Protein AF-A0A7J2RHX2-F1 (afdb_monomer_lite)

pLDDT: mean 70.23, std 18.9, range [29.62, 95.88]

Sequence (311 aa):
MGKLVKNHKWLPDKQGKFHLPKSISLSELHDDLEINKQSVVNLAKKLELKEEIDEGDNEGIGTNDRKKQLNLIKDKLNSLTENGLIKIENLMSSLLENSDEENDINTIFEIKEALEEATRNTSNIEKEKDKDDFNWNHLTVDEEEIIQRNYGENLINRLNEISSEYKTTNKKEMKSKNKINPKMYLKQEYDGSCQICNTRLAITKNPPLFFVYRILTLQNKRGWANLEFNVICLCPNCWSILRYGNSNLKNIFHYAEKVAENEFAAEHVDERGGSYYIIDIEILGKTREIYYSQNHMQKLTGFYRASQNSK

Structure (mmCIF, N/CA/C/O backbone):
data_AF-A0A7J2RHX2-F1
#
_entry.id   AF-A0A7J2RHX2-F1
#
loop_
_atom_site.group_PDB
_atom_site.id
_atom_site.type_symbol
_atom_site.label_atom_id
_atom_site.label_alt_id
_atom_site.label_comp_id
_atom_site.label_asym_id
_atom_site.label_entity_id
_atom_site.label_seq_id
_atom_site.pdbx_PDB_ins_code
_atom_site.Cartn_x
_atom_site.Cartn_y
_atom_site.Cartn_z
_atom_site.occupancy
_atom_site.B_iso_or_equiv
_atom_site.auth_seq_id
_atom_site.auth_comp_id
_atom_site.auth_asym_id
_atom_site.auth_atom_id
_atom_site.pdbx_PDB_model_num
ATOM 1 N N . MET A 1 1 ? -26.712 11.387 10.640 1.00 51.66 1 MET A N 1
ATOM 2 C CA . MET A 1 1 ? -27.617 12.281 9.883 1.00 51.66 1 MET A CA 1
ATOM 3 C C . MET A 1 1 ? -26.766 13.281 9.121 1.00 51.66 1 MET A C 1
ATOM 5 O O . MET A 1 1 ? -25.850 13.843 9.710 1.00 51.66 1 MET A O 1
ATOM 9 N N . GLY A 1 2 ? -26.963 13.368 7.805 1.00 54.91 2 GLY A N 1
ATOM 10 C CA . GLY A 1 2 ? -26.023 14.003 6.874 1.00 54.91 2 GLY A CA 1
ATOM 11 C C . GLY A 1 2 ? -26.064 15.532 6.889 1.00 54.91 2 GLY A C 1
ATOM 12 O O . GLY A 1 2 ? -27.100 16.118 7.190 1.00 54.91 2 GLY A O 1
ATOM 13 N N . LYS A 1 3 ? -24.941 16.166 6.511 1.00 66.06 3 LYS A N 1
ATOM 14 C CA . LYS A 1 3 ? -24.766 17.631 6.380 1.00 66.06 3 LYS A CA 1
ATOM 15 C C . LYS A 1 3 ? -25.908 18.320 5.612 1.00 66.06 3 LYS A C 1
ATOM 17 O O . LYS A 1 3 ? -26.247 19.453 5.925 1.00 66.06 3 LYS A O 1
ATOM 22 N N . LEU A 1 4 ? -26.537 17.610 4.673 1.00 70.19 4 LEU A N 1
ATOM 23 C CA . LEU A 1 4 ? -27.708 18.065 3.916 1.00 70.19 4 LEU A CA 1
ATOM 24 C C . LEU A 1 4 ? -28.883 18.478 4.817 1.00 70.19 4 LEU A C 1
ATOM 26 O O . LEU A 1 4 ? -29.469 19.532 4.615 1.00 70.19 4 LEU A O 1
ATOM 30 N N . VAL A 1 5 ? -29.187 17.698 5.855 1.00 72.31 5 VAL A N 1
ATOM 31 C CA . VAL A 1 5 ? -30.348 17.941 6.731 1.00 72.31 5 VAL A CA 1
ATOM 32 C C . VAL A 1 5 ? -30.121 19.155 7.643 1.00 72.31 5 VAL A C 1
ATOM 34 O O . VAL A 1 5 ? -31.069 19.800 8.067 1.00 72.31 5 VAL A O 1
ATOM 37 N N . LYS A 1 6 ? -28.866 19.519 7.930 1.00 70.81 6 LYS A N 1
ATOM 38 C CA . LYS A 1 6 ? -28.550 20.712 8.736 1.00 70.81 6 LYS A CA 1
ATOM 39 C C . LYS A 1 6 ? -28.582 22.011 7.929 1.00 70.81 6 LYS A C 1
ATOM 41 O O . LYS A 1 6 ? -28.805 23.072 8.499 1.00 70.81 6 LYS A O 1
ATOM 46 N N . ASN A 1 7 ? -28.357 21.918 6.619 1.00 74.94 7 ASN A N 1
ATOM 47 C CA . ASN A 1 7 ? -28.085 23.075 5.766 1.00 74.94 7 ASN A CA 1
ATOM 48 C C . ASN A 1 7 ? -29.250 23.438 4.829 1.00 74.94 7 ASN A C 1
ATOM 50 O O . ASN A 1 7 ? -29.127 24.384 4.055 1.00 74.94 7 ASN A O 1
ATOM 54 N N . HIS A 1 8 ? -30.373 22.716 4.892 1.00 78.00 8 HIS A N 1
ATOM 55 C CA . HIS A 1 8 ? -31.571 23.004 4.100 1.00 78.00 8 HIS A CA 1
ATOM 56 C C . HIS A 1 8 ? -32.781 23.330 4.979 1.00 78.00 8 HIS A C 1
ATOM 58 O O . HIS A 1 8 ? -32.889 22.866 6.113 1.00 78.00 8 HIS A O 1
ATOM 64 N N . LYS A 1 9 ? -33.700 24.134 4.432 1.00 83.38 9 LYS A N 1
ATOM 65 C CA . LYS A 1 9 ? -34.978 24.479 5.063 1.00 83.38 9 LYS A CA 1
ATOM 66 C C . LYS A 1 9 ? -35.962 23.332 4.855 1.00 83.38 9 LYS A C 1
ATOM 68 O O . LYS A 1 9 ? -36.471 23.163 3.752 1.00 83.38 9 LYS A O 1
ATOM 73 N N . TRP A 1 10 ? -36.191 22.537 5.890 1.00 82.69 10 TRP A N 1
ATOM 74 C CA . TRP A 1 10 ? -37.133 21.411 5.843 1.00 82.69 10 TRP A CA 1
ATOM 75 C C . TRP A 1 10 ? -37.957 21.270 7.123 1.00 82.69 10 TRP A C 1
ATOM 77 O O . TRP A 1 10 ? -38.886 20.469 7.140 1.00 82.69 10 TRP A O 1
ATOM 87 N N . LEU A 1 11 ? -37.647 22.033 8.178 1.00 80.94 11 LEU A N 1
ATOM 88 C CA . LEU A 1 11 ? -38.320 21.924 9.467 1.00 80.94 11 LEU A CA 1
ATOM 89 C C . LEU A 1 11 ? -39.452 22.966 9.544 1.00 80.94 11 LEU A C 1
ATOM 91 O O . LEU A 1 11 ? -39.143 24.158 9.508 1.00 80.94 11 LEU A O 1
ATOM 95 N N . PRO A 1 12 ? -40.736 22.564 9.565 1.00 80.62 12 PRO A N 1
ATOM 96 C CA . PRO A 1 12 ? -41.853 23.506 9.588 1.00 80.62 12 PRO A CA 1
ATOM 97 C C . PRO A 1 12 ? -42.080 24.101 10.987 1.00 80.62 12 PRO A C 1
ATOM 99 O O . PRO A 1 12 ? -41.971 23.393 11.989 1.00 80.62 12 PRO A O 1
ATOM 102 N N . ASP A 1 13 ? -42.424 25.388 11.041 1.00 81.44 13 ASP A N 1
ATOM 103 C CA . ASP A 1 13 ? -42.983 26.038 12.234 1.00 81.44 13 ASP A CA 1
ATOM 104 C C . ASP A 1 13 ? -44.486 25.734 12.403 1.00 81.44 13 ASP A C 1
ATOM 106 O O . ASP A 1 13 ? -45.103 25.042 11.583 1.00 81.44 13 ASP A O 1
ATOM 110 N N . LYS A 1 14 ? -45.102 26.274 13.463 1.00 77.62 14 LYS A N 1
ATOM 111 C CA . LYS A 1 14 ? -46.551 26.154 13.726 1.00 77.62 14 LYS A CA 1
ATOM 112 C C . LYS A 1 14 ? -47.436 26.690 12.592 1.00 77.62 14 LYS A C 1
ATOM 114 O O . LYS A 1 14 ? -48.599 26.315 12.500 1.00 77.62 14 LYS A O 1
ATOM 119 N N . GLN A 1 15 ? -46.909 27.554 11.729 1.00 76.31 15 GLN A N 1
ATOM 120 C CA . GLN A 1 15 ? -47.613 28.151 10.594 1.00 76.31 15 GLN A CA 1
ATOM 121 C C . GLN A 1 15 ? -47.316 27.425 9.268 1.00 76.31 15 GLN A C 1
ATOM 123 O O . GLN A 1 15 ? -47.762 27.870 8.208 1.00 76.31 15 GLN A O 1
ATOM 128 N N . GLY A 1 16 ? -46.586 26.303 9.306 1.00 72.31 16 GLY A N 1
ATOM 129 C CA . GLY A 1 16 ? -46.265 25.482 8.138 1.00 72.31 16 GLY A CA 1
ATOM 130 C C . GLY A 1 16 ? -45.148 26.047 7.254 1.00 72.31 16 GLY A C 1
ATOM 131 O O . GLY A 1 16 ? -44.966 25.591 6.124 1.00 72.31 16 GLY A O 1
ATOM 132 N N . LYS A 1 17 ? -44.386 27.037 7.733 1.00 79.62 17 LYS A N 1
ATOM 133 C CA . LYS A 1 17 ? -43.263 27.635 7.006 1.00 79.62 17 LYS A CA 1
ATOM 134 C C . LYS A 1 17 ? -41.969 26.901 7.341 1.00 79.62 17 LYS A C 1
ATOM 136 O O . LYS A 1 17 ? -41.644 26.668 8.498 1.00 79.62 17 LYS A O 1
ATOM 141 N N . PHE A 1 18 ? -41.207 26.547 6.308 1.00 81.00 18 PHE A N 1
ATOM 142 C CA . PHE A 1 18 ? -39.989 25.755 6.463 1.00 81.00 18 PHE A CA 1
ATOM 143 C C . PHE A 1 18 ? -38.771 26.608 6.826 1.00 81.00 18 PHE A C 1
ATOM 145 O O . PHE A 1 18 ? -38.366 27.508 6.080 1.00 81.00 18 PHE A O 1
ATOM 152 N N . HIS A 1 19 ? -38.135 26.249 7.937 1.00 78.62 19 HIS A N 1
ATOM 153 C CA . HIS A 1 19 ? -36.955 26.897 8.493 1.00 78.62 19 HIS A CA 1
ATOM 154 C C . HIS A 1 19 ? -35.753 25.957 8.534 1.00 78.62 19 HIS A C 1
ATOM 156 O O . HIS A 1 19 ? -35.848 24.739 8.340 1.00 78.62 19 HIS A O 1
ATOM 162 N N . LEU A 1 20 ? -34.583 26.560 8.740 1.00 79.88 20 LEU A N 1
ATOM 163 C CA . LEU A 1 20 ? -33.361 25.825 9.034 1.00 79.88 20 LEU A CA 1
ATOM 164 C C . LEU A 1 20 ? -33.417 25.352 10.489 1.00 79.88 20 LEU A C 1
ATOM 166 O O . LEU A 1 20 ? -33.833 26.123 11.352 1.00 79.88 20 LEU A O 1
ATOM 170 N N . PRO A 1 21 ? -32.917 24.147 10.802 1.00 78.06 21 PRO A N 1
ATOM 171 C CA . PRO A 1 21 ? -32.935 23.667 12.177 1.00 78.06 21 PRO A CA 1
ATOM 172 C C . PRO A 1 21 ? -32.180 24.557 13.171 1.00 78.06 21 PRO A C 1
ATOM 174 O O . PRO A 1 21 ? -32.492 24.509 14.342 1.00 78.06 21 PRO A O 1
ATOM 177 N N . LYS A 1 22 ? -31.228 25.398 12.743 1.00 78.00 22 LYS A N 1
ATOM 178 C CA . LYS A 1 22 ? -30.520 26.320 13.653 1.00 78.00 22 LYS A CA 1
ATOM 179 C C . LYS A 1 22 ? -31.270 27.611 13.976 1.00 78.00 22 LYS A C 1
ATOM 181 O O . LYS A 1 22 ? -30.864 28.343 14.870 1.00 78.00 22 LYS A O 1
ATOM 186 N N . SER A 1 23 ? -32.295 27.946 13.195 1.00 73.88 23 SER A N 1
ATOM 187 C CA . SER A 1 23 ? -32.958 29.254 13.261 1.00 73.88 23 SER A CA 1
ATOM 188 C C . SER A 1 23 ? -34.299 29.230 13.984 1.00 73.88 23 SER A C 1
ATOM 190 O O . SER A 1 23 ? -34.930 30.274 14.067 1.00 73.88 23 SER A O 1
ATOM 192 N N . ILE A 1 24 ? -34.736 28.062 14.449 1.00 78.19 24 ILE A N 1
ATOM 193 C CA . ILE A 1 24 ? -36.010 27.854 15.138 1.00 78.19 24 ILE A CA 1
ATOM 194 C C . ILE A 1 24 ? -35.720 27.278 16.528 1.00 78.19 24 ILE A C 1
ATOM 196 O O . ILE A 1 24 ? -34.727 26.564 16.705 1.00 78.19 24 ILE A O 1
ATOM 200 N N . SER A 1 25 ? -36.512 27.640 17.531 1.00 77.38 25 SER A N 1
ATOM 201 C CA . SER A 1 25 ? -36.414 27.054 18.874 1.00 77.38 25 SER A CA 1
ATOM 202 C C . SER A 1 25 ? -37.370 25.865 19.021 1.00 77.38 25 SER A C 1
ATOM 204 O O . SER A 1 25 ? -38.245 25.618 18.189 1.00 77.38 25 SER A O 1
ATOM 206 N N . LEU A 1 26 ? -37.203 25.081 20.088 1.00 71.44 26 LEU A N 1
ATOM 207 C CA . LEU A 1 26 ? -38.082 23.941 20.382 1.00 71.44 26 LEU A CA 1
ATOM 208 C C . LEU A 1 26 ? -39.545 24.357 20.627 1.00 71.44 26 LEU A C 1
ATOM 210 O O . LEU A 1 26 ? -40.449 23.571 20.358 1.00 71.44 26 LEU A O 1
ATOM 214 N N . SER A 1 27 ? -39.766 25.576 21.119 1.00 68.06 27 SER A N 1
ATOM 215 C CA . SER A 1 27 ? -41.076 26.160 21.429 1.00 68.06 27 SER A CA 1
ATOM 216 C C . SER A 1 27 ? -41.861 26.588 20.175 1.00 68.06 27 SER A C 1
ATOM 218 O O . SER A 1 27 ? -43.092 26.660 20.204 1.00 68.06 27 SER A O 1
ATOM 220 N N . GLU A 1 28 ? -41.167 26.809 19.056 1.00 71.31 28 GLU A N 1
ATOM 221 C CA . GLU A 1 28 ? -41.721 27.286 17.779 1.00 71.31 28 GLU A CA 1
ATOM 222 C C . GLU A 1 28 ? -42.124 26.152 16.810 1.00 71.31 28 GLU A C 1
ATOM 224 O O . GLU A 1 28 ? -42.684 26.408 15.740 1.00 71.31 28 GLU A O 1
ATOM 229 N N . LEU A 1 29 ? -41.861 24.891 17.173 1.00 73.12 29 LEU A N 1
ATOM 230 C CA . LEU A 1 29 ? -42.196 23.711 16.369 1.00 73.12 29 LEU A CA 1
ATOM 231 C C . LEU A 1 29 ? -43.681 23.332 16.472 1.00 73.12 29 LEU A C 1
ATOM 233 O O . LEU A 1 29 ? -44.338 23.621 17.467 1.00 73.12 29 LEU A O 1
ATOM 237 N N . HIS A 1 30 ? -44.208 22.672 15.435 1.00 71.50 30 HIS A N 1
ATOM 238 C CA . HIS A 1 30 ? -45.614 22.253 15.370 1.00 71.50 30 HIS A CA 1
ATOM 239 C C . HIS A 1 30 ? -46.001 21.313 16.529 1.00 71.50 30 HIS A C 1
ATOM 241 O O . HIS A 1 30 ? -45.253 20.391 16.861 1.00 71.50 30 HIS A O 1
ATOM 247 N N . ASP A 1 31 ? -47.197 21.512 17.091 1.00 65.81 31 ASP A N 1
ATOM 248 C CA . ASP A 1 31 ? -47.664 20.846 18.321 1.00 65.81 31 ASP A CA 1
ATOM 249 C C . ASP A 1 31 ? -47.911 19.327 18.155 1.00 65.81 31 ASP A C 1
ATOM 251 O O . ASP A 1 31 ? -48.066 18.607 19.139 1.00 65.81 31 ASP A O 1
ATOM 255 N N . ASP A 1 32 ? -47.889 18.820 16.917 1.00 65.44 32 ASP A N 1
ATOM 256 C CA . ASP A 1 32 ? -47.970 17.381 16.603 1.00 65.44 32 ASP A CA 1
ATOM 257 C C . ASP A 1 32 ? -46.703 16.607 17.005 1.00 65.44 32 ASP A C 1
ATOM 259 O O . ASP A 1 32 ? -46.696 15.373 17.059 1.00 65.44 32 ASP A O 1
ATOM 263 N N . LEU A 1 33 ? -45.598 17.311 17.265 1.00 63.22 33 LEU A N 1
ATOM 264 C CA . LEU A 1 33 ? -44.386 16.705 17.791 1.00 63.22 33 LEU A CA 1
ATOM 265 C C . LEU A 1 33 ? -44.530 16.569 19.306 1.00 63.22 33 LEU A C 1
ATOM 267 O O . LEU A 1 33 ? -44.732 17.546 20.016 1.00 63.22 33 LEU A O 1
ATOM 271 N N . GLU A 1 34 ? -44.380 15.355 19.834 1.00 60.72 34 GLU A N 1
ATOM 272 C CA . GLU A 1 34 ? -44.353 15.133 21.282 1.00 60.72 34 GLU A CA 1
ATOM 273 C C . GLU A 1 34 ? -43.046 15.694 21.888 1.00 60.72 34 GLU A C 1
ATOM 275 O O . GLU A 1 34 ? -42.092 14.954 22.145 1.00 60.72 34 GLU A O 1
ATOM 280 N N . ILE A 1 35 ? -42.994 17.015 22.105 1.00 59.72 35 ILE A N 1
ATOM 281 C CA . ILE A 1 35 ? -41.816 17.797 22.541 1.00 59.72 35 ILE A CA 1
ATOM 282 C C . ILE A 1 35 ? -41.205 17.252 23.851 1.00 59.72 35 ILE A C 1
ATOM 284 O O . ILE A 1 35 ? -39.997 17.348 24.064 1.00 59.72 35 ILE A O 1
ATOM 288 N N . ASN A 1 36 ? -42.006 16.573 24.680 1.00 58.59 36 ASN A N 1
ATOM 289 C CA . ASN A 1 36 ? -41.591 15.999 25.966 1.00 58.59 36 ASN A CA 1
ATOM 290 C C . ASN A 1 36 ? -40.901 14.623 25.870 1.00 58.59 36 ASN A C 1
ATOM 292 O O . ASN A 1 36 ? -40.442 14.094 26.884 1.00 58.59 36 ASN A O 1
ATOM 296 N N . LYS A 1 37 ? -40.803 14.007 24.683 1.00 69.25 37 LYS A N 1
ATOM 297 C CA . LYS A 1 37 ? -40.052 12.752 24.517 1.00 69.25 37 LYS A CA 1
ATOM 298 C C . LYS A 1 37 ? -38.549 13.031 24.423 1.00 69.25 37 LYS A C 1
ATOM 300 O O . LYS A 1 37 ? -38.091 13.787 23.569 1.00 69.25 37 LYS A O 1
ATOM 305 N N . GLN A 1 38 ? -37.748 12.313 25.217 1.00 61.72 38 GLN A N 1
ATOM 306 C CA . GLN A 1 38 ? -36.275 12.417 25.253 1.00 61.72 38 GLN A CA 1
ATOM 307 C C . GLN A 1 38 ? -35.608 12.270 23.869 1.00 61.72 38 GLN A C 1
ATOM 309 O O . GLN A 1 38 ? -34.535 12.821 23.610 1.00 61.72 38 GLN A O 1
ATOM 314 N N . SER A 1 39 ? -36.242 11.533 22.953 1.00 61.69 39 SER A N 1
ATOM 315 C CA . SER A 1 39 ? -35.796 11.391 21.566 1.00 61.69 39 SER A CA 1
ATOM 316 C C . SER A 1 39 ? -35.809 12.714 20.797 1.00 61.69 39 SER A C 1
ATOM 318 O O . SER A 1 39 ? -34.907 12.935 19.993 1.00 61.69 39 SER A O 1
ATOM 320 N N . VAL A 1 40 ? -36.772 13.602 21.065 1.00 66.00 40 VAL A N 1
ATOM 321 C CA . VAL A 1 40 ? -36.917 14.908 20.404 1.00 66.00 40 VAL A CA 1
ATOM 322 C C . VAL A 1 40 ? -35.869 15.889 20.922 1.00 66.00 40 VAL A C 1
ATOM 324 O O . VAL A 1 40 ? -35.173 16.500 20.120 1.00 66.00 40 VAL A O 1
ATOM 327 N N . VAL A 1 41 ? -35.637 15.940 22.236 1.00 65.25 41 VAL A N 1
ATOM 328 C CA . VAL A 1 41 ? -34.583 16.771 22.856 1.00 65.25 41 VAL A CA 1
ATOM 329 C C . VAL A 1 41 ? -33.182 16.372 22.370 1.00 65.25 41 VAL A C 1
ATOM 331 O O . VAL A 1 41 ? -32.344 17.218 22.053 1.00 65.25 41 VAL A O 1
ATOM 334 N N . ASN A 1 42 ? -32.915 15.070 22.235 1.00 69.81 42 ASN A N 1
ATOM 335 C CA . ASN A 1 42 ? -31.641 14.582 21.700 1.00 69.81 42 ASN A CA 1
ATOM 336 C C . ASN A 1 42 ? -31.472 14.885 20.205 1.00 69.81 42 ASN A C 1
ATOM 338 O O . ASN A 1 42 ? -30.355 15.126 19.739 1.00 69.81 42 ASN A O 1
ATOM 342 N N . LEU A 1 43 ? -32.564 14.847 19.440 1.00 69.81 43 LEU A N 1
ATOM 343 C CA . LEU A 1 43 ? -32.560 15.198 18.024 1.00 69.81 43 LEU A CA 1
ATOM 344 C C . LEU A 1 43 ? -32.371 16.708 17.845 1.00 69.81 43 LEU A C 1
ATOM 346 O O . LEU A 1 43 ? -31.583 17.120 17.000 1.00 69.81 43 LEU A O 1
ATOM 350 N N . ALA A 1 44 ? -32.978 17.506 18.719 1.00 70.44 44 ALA A N 1
ATOM 351 C CA . ALA A 1 44 ? -32.844 18.948 18.773 1.00 70.44 44 ALA A CA 1
ATOM 352 C C . ALA A 1 44 ? -31.403 19.404 19.021 1.00 70.44 44 ALA A C 1
ATOM 354 O O . ALA A 1 44 ? -30.852 20.183 18.244 1.00 70.44 44 ALA A O 1
ATOM 355 N N . LYS A 1 45 ? -30.739 18.806 20.017 1.00 71.38 45 LYS A N 1
ATOM 356 C CA . LYS A 1 45 ? -29.308 19.027 20.273 1.00 71.38 45 LYS A CA 1
ATOM 357 C C . LYS A 1 45 ? -28.431 18.607 19.093 1.00 71.38 45 LYS A C 1
ATOM 359 O O . LYS A 1 45 ? -27.470 19.286 18.754 1.00 71.38 45 LYS A O 1
ATOM 364 N N . LYS A 1 46 ? -28.762 17.499 18.418 1.00 74.62 46 LYS A N 1
ATOM 365 C CA . LYS A 1 46 ? -28.021 17.050 17.224 1.00 74.62 46 LYS A CA 1
ATOM 366 C C . LYS A 1 46 ? -28.233 17.956 16.012 1.00 74.62 46 LYS A C 1
ATOM 368 O O . LYS A 1 46 ? -27.350 17.999 15.150 1.00 74.62 46 LYS A O 1
ATOM 373 N N . LEU A 1 47 ? -29.380 18.624 15.930 1.00 69.44 47 LEU A N 1
ATOM 374 C CA . LEU A 1 47 ? -29.731 19.578 14.882 1.00 69.44 47 LEU A CA 1
ATOM 375 C C . LEU A 1 47 ? -29.291 21.019 15.189 1.00 69.44 47 LEU A C 1
ATOM 377 O O . LEU A 1 47 ? -29.294 21.821 14.260 1.00 69.44 47 LEU A O 1
ATOM 381 N N . GLU A 1 48 ? -28.823 21.291 16.413 1.00 74.56 48 GLU A N 1
ATOM 382 C CA . GLU A 1 48 ? -28.333 22.601 16.877 1.00 74.56 48 GLU A CA 1
ATOM 383 C C . GLU A 1 48 ? -29.417 23.694 16.824 1.00 74.56 48 GLU A C 1
ATOM 385 O O . GLU A 1 48 ? -29.168 24.776 16.299 1.00 74.56 48 GLU A O 1
ATOM 390 N N . LEU A 1 49 ? -30.623 23.400 17.332 1.00 75.69 49 LEU A N 1
ATOM 391 C CA . LEU A 1 49 ? -31.684 24.413 17.492 1.00 75.69 49 LEU A CA 1
ATOM 392 C C . LEU A 1 49 ? -31.256 25.532 18.455 1.00 75.69 49 LEU A C 1
ATOM 394 O O . LEU A 1 49 ? -30.391 25.331 19.307 1.00 75.69 49 LEU A O 1
ATOM 398 N N . LYS A 1 50 ? -31.877 26.706 18.305 1.00 73.00 50 LYS A N 1
ATOM 399 C CA . LYS A 1 50 ? -31.580 27.914 19.087 1.00 73.00 50 LYS A CA 1
ATOM 400 C C . LYS A 1 50 ? -31.970 27.718 20.565 1.00 73.00 50 LYS A C 1
ATOM 402 O O . LYS A 1 50 ? -33.108 27.342 20.840 1.00 73.00 50 LYS A O 1
ATOM 407 N N . GLU A 1 51 ? -31.034 27.962 21.489 1.00 59.66 51 GLU A N 1
ATOM 408 C CA . GLU A 1 51 ? -31.249 27.914 22.950 1.00 59.66 51 GLU A CA 1
ATOM 409 C C . GLU A 1 51 ? -31.745 29.281 23.473 1.00 59.66 51 GLU A C 1
ATOM 411 O O . GLU A 1 51 ? -31.344 30.324 22.953 1.00 59.66 51 GLU A O 1
ATOM 416 N N . GLU A 1 52 ? -32.640 29.284 24.466 1.00 49.06 52 GLU A N 1
ATOM 417 C CA . GLU A 1 52 ? -33.196 30.494 25.105 1.00 49.06 52 GLU A CA 1
ATOM 418 C C . GLU A 1 52 ? -32.378 30.833 26.380 1.00 49.06 52 GLU A C 1
ATOM 420 O O . GLU A 1 52 ? -31.998 29.916 27.108 1.00 49.06 52 GLU A O 1
ATOM 425 N N . ILE A 1 53 ? -32.065 32.117 26.633 1.00 41.44 53 ILE A N 1
ATOM 426 C CA . ILE A 1 53 ? -31.272 32.611 27.789 1.00 41.44 53 ILE A CA 1
ATOM 427 C C . ILE A 1 53 ? -32.164 33.512 28.667 1.00 41.44 53 ILE A C 1
ATOM 429 O O . ILE A 1 53 ? -32.869 34.355 28.120 1.00 41.44 53 ILE A O 1
ATOM 433 N N . ASP A 1 54 ? -32.108 33.338 29.995 1.00 33.59 54 ASP A N 1
ATOM 434 C CA . ASP A 1 54 ? -32.809 34.133 31.027 1.00 33.59 54 ASP A CA 1
ATOM 435 C C . ASP A 1 54 ? -31.900 35.261 31.584 1.00 33.59 54 ASP A C 1
ATOM 437 O O . ASP A 1 54 ? -30.706 35.039 31.794 1.00 33.59 54 ASP A O 1
ATOM 441 N N . GLU A 1 55 ? -32.455 36.455 31.832 1.00 33.62 55 GLU A N 1
ATOM 442 C CA . GLU A 1 55 ? -31.744 37.710 32.180 1.00 33.62 55 GLU A CA 1
ATOM 443 C C . GLU A 1 55 ? -31.780 38.066 33.693 1.00 33.62 55 GLU A C 1
ATOM 445 O O . GLU A 1 55 ? -32.832 37.948 34.324 1.00 33.62 55 GLU A O 1
ATOM 450 N N . GLY A 1 56 ? -30.671 38.594 34.260 1.00 29.62 56 GLY A N 1
ATOM 451 C CA . GLY A 1 56 ? -30.644 39.280 35.577 1.00 29.62 56 GLY A CA 1
ATOM 452 C C . GLY A 1 56 ? -29.275 39.806 36.109 1.00 29.62 56 GLY A C 1
ATOM 453 O O . GLY A 1 56 ? -28.467 39.001 36.560 1.00 29.62 56 GLY A O 1
ATOM 454 N N . ASP A 1 57 ? -29.125 41.154 36.144 1.00 30.03 57 ASP A N 1
ATOM 455 C CA . ASP A 1 57 ? -28.367 42.080 37.059 1.00 30.03 57 ASP A CA 1
ATOM 456 C C . ASP A 1 57 ? -26.853 42.516 36.903 1.00 30.03 57 ASP A C 1
ATOM 458 O O . ASP A 1 57 ? -25.957 41.883 37.449 1.00 30.03 57 ASP A O 1
ATOM 462 N N . ASN A 1 58 ? -26.632 43.712 36.287 1.00 36.34 58 ASN A N 1
ATOM 463 C CA . ASN A 1 58 ? -26.008 45.030 36.702 1.00 36.34 58 ASN A CA 1
ATOM 464 C C . ASN A 1 58 ? -24.518 45.353 37.153 1.00 36.34 58 ASN A C 1
ATOM 466 O O . ASN A 1 58 ? -24.085 44.956 38.228 1.00 36.34 58 ASN A O 1
ATOM 470 N N . GLU A 1 59 ? -23.894 46.336 36.428 1.00 34.06 59 GLU A N 1
ATOM 471 C CA . GLU A 1 59 ? -23.185 47.641 36.775 1.00 34.06 59 GLU A CA 1
ATOM 472 C C . GLU A 1 59 ? -21.689 47.841 37.276 1.00 34.06 59 GLU A C 1
ATOM 474 O O . GLU A 1 59 ? -21.387 47.639 38.447 1.00 34.06 59 GLU A O 1
ATOM 479 N N . GLY A 1 60 ? -20.817 48.527 36.466 1.00 36.38 60 GLY A N 1
ATOM 480 C CA . GLY A 1 60 ? -20.103 49.822 36.788 1.00 36.38 60 GLY A CA 1
ATOM 481 C C . GLY A 1 60 ? -18.543 49.990 37.000 1.00 36.38 60 GLY A C 1
ATOM 482 O O . GLY A 1 60 ? -18.034 49.560 38.026 1.00 36.38 60 GLY A O 1
ATOM 483 N N . ILE A 1 61 ? -17.834 50.806 36.148 1.00 32.34 61 ILE A N 1
ATOM 484 C CA . ILE A 1 61 ? -16.670 51.776 36.371 1.00 32.34 61 ILE A CA 1
ATOM 485 C C . ILE A 1 61 ? -15.478 51.749 35.333 1.00 32.34 61 ILE A C 1
ATOM 487 O O . ILE A 1 61 ? -14.723 50.788 35.262 1.00 32.34 61 ILE A O 1
ATOM 491 N N . GLY A 1 62 ? -15.190 52.890 34.647 1.00 35.44 62 GLY A N 1
ATOM 492 C CA . GLY A 1 62 ? -13.812 53.398 34.334 1.00 35.44 62 GLY A CA 1
ATOM 493 C C . GLY A 1 62 ? -13.262 53.449 32.873 1.00 35.44 62 GLY A C 1
ATOM 494 O O . GLY A 1 62 ? -12.694 52.477 32.386 1.00 35.44 62 GLY A O 1
ATOM 495 N N . THR A 1 63 ? -13.291 54.614 32.187 1.00 47.66 63 THR A N 1
ATOM 496 C CA . THR A 1 63 ? -13.143 54.745 30.705 1.00 47.66 63 THR A CA 1
ATOM 497 C C . THR A 1 63 ? -11.964 55.552 30.094 1.00 47.66 63 THR A C 1
ATOM 499 O O . THR A 1 63 ? -11.867 55.557 28.868 1.00 47.66 63 THR A O 1
ATOM 502 N N . ASN A 1 64 ? -11.036 56.215 30.811 1.00 51.19 64 ASN A N 1
ATOM 503 C CA . ASN A 1 64 ? -10.133 57.203 30.148 1.00 51.19 64 ASN A CA 1
ATOM 504 C C . ASN A 1 64 ? -8.649 56.817 29.925 1.00 51.19 64 ASN A C 1
ATOM 506 O O . ASN A 1 64 ? -8.034 57.330 28.989 1.00 51.19 64 ASN A O 1
ATOM 510 N N . ASP A 1 65 ? -8.075 55.875 30.679 1.00 48.03 65 ASP A N 1
ATOM 511 C CA . ASP A 1 65 ? -6.691 55.410 30.438 1.00 48.03 65 ASP A CA 1
ATOM 512 C C . ASP A 1 65 ? -6.590 54.352 29.320 1.00 48.03 65 ASP A C 1
ATOM 514 O O . ASP A 1 65 ? -5.574 54.252 28.624 1.00 48.03 65 ASP A O 1
ATOM 518 N N . ARG A 1 66 ? -7.688 53.628 29.057 1.00 49.47 66 ARG A N 1
ATOM 519 C CA . ARG A 1 66 ? -7.778 52.567 28.035 1.00 49.47 66 ARG A CA 1
ATOM 520 C C . ARG A 1 66 ? -7.567 53.081 26.604 1.00 49.47 66 ARG A C 1
ATOM 522 O O . ARG A 1 66 ? -6.898 52.428 25.806 1.00 49.47 66 ARG A O 1
ATOM 529 N N . LYS A 1 67 ? -8.056 54.282 26.272 1.00 51.47 67 LYS A N 1
ATOM 530 C CA . LYS A 1 67 ? -7.983 54.831 24.900 1.00 51.47 67 LYS A CA 1
ATOM 531 C C . LYS A 1 67 ? -6.567 55.223 24.463 1.00 51.47 67 LYS A C 1
ATOM 533 O O . LYS A 1 67 ? -6.226 55.063 23.293 1.00 51.47 67 LYS A O 1
ATOM 538 N N . LYS A 1 68 ? -5.714 55.689 25.385 1.00 54.25 68 LYS A N 1
ATOM 539 C CA . LYS A 1 68 ? -4.305 56.004 25.073 1.00 54.25 68 LYS A CA 1
ATOM 540 C C . LYS A 1 68 ? -3.468 54.746 24.850 1.00 54.25 68 LYS A C 1
ATOM 542 O O . LYS A 1 68 ? -2.596 54.747 23.985 1.00 54.25 68 LYS A O 1
ATOM 547 N N . GLN A 1 69 ? -3.757 53.673 25.584 1.00 51.22 69 GLN A N 1
ATOM 548 C CA . GLN A 1 69 ? -3.083 52.387 25.402 1.00 51.22 69 GLN A CA 1
ATOM 549 C C . GLN A 1 69 ? -3.501 51.708 24.084 1.00 51.22 69 GLN A C 1
ATOM 551 O O . GLN A 1 69 ? -2.642 51.191 23.374 1.00 51.22 69 GLN A O 1
ATOM 556 N N . LEU A 1 70 ? -4.776 51.813 23.690 1.00 50.31 70 LEU A N 1
ATOM 557 C CA . LEU A 1 70 ? -5.316 51.288 22.424 1.00 50.31 70 LEU A CA 1
ATOM 558 C C . LEU A 1 70 ? -4.640 51.866 21.168 1.00 50.31 70 LEU A C 1
ATOM 560 O O . LEU A 1 70 ? -4.355 51.124 20.229 1.00 50.31 70 LEU A O 1
ATOM 564 N N . ASN A 1 71 ? -4.322 53.163 21.149 1.00 53.81 71 ASN A N 1
ATOM 565 C CA . ASN A 1 71 ? -3.669 53.777 19.984 1.00 53.81 71 ASN A CA 1
ATOM 566 C C . ASN A 1 71 ? -2.185 53.392 19.861 1.00 53.81 71 ASN A C 1
ATOM 568 O O . ASN A 1 71 ? -1.706 53.155 18.757 1.00 53.81 71 ASN A O 1
ATOM 572 N N . LEU A 1 72 ? -1.477 53.223 20.984 1.00 49.84 72 LEU A N 1
ATOM 573 C CA . LEU A 1 72 ? -0.085 52.753 20.982 1.00 49.84 72 LEU A CA 1
ATOM 574 C C . LEU A 1 72 ? 0.039 51.290 20.500 1.00 49.84 72 LEU A C 1
ATOM 576 O O . LEU A 1 72 ? 1.071 50.884 19.964 1.00 49.84 72 LEU A O 1
ATOM 580 N N . ILE A 1 73 ? -1.019 50.499 20.707 1.00 50.81 73 ILE A N 1
ATOM 581 C CA . ILE A 1 73 ? -1.131 49.103 20.266 1.00 50.81 73 ILE A CA 1
ATOM 582 C C . ILE A 1 73 ? -1.435 49.027 18.759 1.00 50.81 73 ILE A C 1
ATOM 584 O O . ILE A 1 73 ? -0.817 48.215 18.070 1.00 50.81 73 ILE A O 1
ATOM 588 N N . LYS A 1 74 ? -2.300 49.908 18.229 1.00 50.53 74 LYS A N 1
ATOM 589 C CA . LYS A 1 74 ? -2.623 49.994 16.789 1.00 50.53 74 LYS A CA 1
ATOM 590 C C . LYS A 1 74 ? -1.395 50.295 15.920 1.00 50.53 74 LYS A C 1
ATOM 592 O O . LYS A 1 74 ? -1.192 49.624 14.911 1.00 50.53 74 LYS A O 1
ATOM 597 N N . ASP A 1 75 ? -0.525 51.208 16.349 1.00 51.94 75 ASP A N 1
ATOM 598 C CA . ASP A 1 75 ? 0.674 51.565 15.574 1.00 51.94 75 ASP A CA 1
ATOM 599 C C . ASP A 1 75 ? 1.744 50.459 15.577 1.00 51.94 75 ASP A C 1
ATOM 601 O O . ASP A 1 75 ? 2.448 50.256 14.587 1.00 51.94 75 ASP A O 1
ATOM 605 N N . LYS A 1 76 ? 1.845 49.679 16.663 1.00 46.34 76 LYS A N 1
ATOM 606 C CA . LYS A 1 76 ? 2.753 48.519 16.733 1.00 46.34 76 LYS A CA 1
ATOM 607 C C . LYS A 1 76 ? 2.247 47.306 15.946 1.00 46.34 76 LYS A C 1
ATOM 609 O O . LYS A 1 76 ? 3.072 46.535 15.458 1.00 46.34 76 LYS A O 1
ATOM 614 N N . LEU A 1 77 ? 0.931 47.145 15.795 1.00 45.88 77 LEU A N 1
ATOM 615 C CA . LEU A 1 77 ? 0.296 46.041 15.061 1.00 45.88 77 LEU A CA 1
ATOM 616 C C . LEU A 1 77 ? 0.572 46.078 13.552 1.00 45.88 77 LEU A C 1
ATOM 618 O O . LEU A 1 77 ? 0.788 45.031 12.951 1.00 45.88 77 LEU A O 1
ATOM 622 N N . ASN A 1 78 ? 0.667 47.268 12.958 1.00 50.44 78 ASN A N 1
ATOM 623 C CA . ASN A 1 78 ? 0.888 47.425 11.515 1.00 50.44 78 ASN A CA 1
ATOM 624 C C . ASN A 1 78 ? 2.312 47.062 11.041 1.00 50.44 78 ASN A C 1
ATOM 626 O O . ASN A 1 78 ? 2.591 47.143 9.848 1.00 50.44 78 ASN A O 1
ATOM 630 N N . SER A 1 79 ? 3.225 46.673 11.943 1.00 51.44 79 SER A N 1
ATOM 631 C CA . SER A 1 79 ? 4.650 46.476 11.620 1.00 51.44 79 SER A CA 1
ATOM 632 C C . SER A 1 79 ? 5.232 45.087 11.920 1.00 51.44 79 SER A C 1
ATOM 634 O O . SER A 1 79 ? 6.444 44.914 11.790 1.00 51.44 79 SER A O 1
ATOM 636 N N . LEU A 1 80 ? 4.441 44.074 12.305 1.00 44.19 80 LEU A N 1
ATOM 637 C CA . LEU A 1 80 ? 4.995 42.801 12.802 1.00 44.19 80 LEU A CA 1
ATOM 638 C C . LEU A 1 80 ? 4.562 41.555 12.007 1.00 44.19 80 LEU A C 1
ATOM 640 O O . LEU A 1 80 ? 3.386 41.314 11.764 1.00 44.19 80 LEU A O 1
ATOM 644 N N . THR A 1 81 ? 5.560 40.742 11.645 1.00 53.78 81 THR A N 1
ATOM 645 C CA . THR A 1 81 ? 5.468 39.441 10.959 1.00 53.78 81 THR A CA 1
ATOM 646 C C . THR A 1 81 ? 4.998 38.302 11.881 1.00 53.78 81 THR A C 1
ATOM 648 O O . THR A 1 81 ? 4.895 38.468 13.094 1.00 53.78 81 THR A O 1
ATOM 651 N N . GLU A 1 82 ? 4.750 37.120 11.297 1.00 50.94 82 GLU A N 1
ATOM 652 C CA . GLU A 1 82 ? 4.077 35.908 11.827 1.00 50.94 82 GLU A CA 1
ATOM 653 C C . GLU A 1 82 ? 4.408 35.475 13.281 1.00 50.94 82 GLU A C 1
ATOM 655 O O . GLU A 1 82 ? 3.568 34.884 13.955 1.00 50.94 82 GLU A O 1
ATOM 660 N N . ASN A 1 83 ? 5.576 35.829 13.831 1.00 50.38 83 ASN A N 1
ATOM 661 C CA . ASN A 1 83 ? 5.926 35.564 15.238 1.00 50.38 83 ASN A CA 1
ATOM 662 C C . ASN A 1 83 ? 5.322 36.571 16.247 1.00 50.38 83 ASN A C 1
ATOM 664 O O . ASN A 1 83 ? 5.452 36.381 17.459 1.00 50.38 83 ASN A O 1
ATOM 668 N N . GLY A 1 84 ? 4.672 37.640 15.776 1.00 48.78 84 GLY A N 1
ATOM 669 C CA . GLY A 1 84 ? 3.934 38.607 16.595 1.00 48.78 84 GLY A CA 1
ATOM 670 C C . GLY A 1 84 ? 2.563 38.099 17.052 1.00 48.78 84 GLY A C 1
ATOM 671 O O . GLY A 1 84 ? 2.138 38.411 18.163 1.00 48.78 84 GLY A O 1
ATOM 672 N N . LEU A 1 85 ? 1.916 37.244 16.254 1.00 48.34 85 LEU A N 1
ATOM 673 C CA . LEU A 1 85 ? 0.564 36.735 16.517 1.00 48.34 85 LEU A CA 1
ATOM 674 C C . LEU A 1 85 ? 0.496 35.850 17.770 1.00 48.34 85 LEU A C 1
ATOM 676 O O . LEU A 1 85 ? -0.423 35.989 18.569 1.00 48.34 85 LEU A O 1
ATOM 680 N N . ILE A 1 86 ? 1.526 35.038 18.021 1.00 52.03 86 ILE A N 1
ATOM 681 C CA . ILE A 1 86 ? 1.593 34.155 19.202 1.00 52.03 86 ILE A CA 1
ATOM 682 C C . ILE A 1 86 ? 1.767 34.965 20.503 1.00 52.03 86 ILE A C 1
ATOM 684 O O . ILE A 1 86 ? 1.281 34.580 21.565 1.00 52.03 86 ILE A O 1
ATOM 688 N N . LYS A 1 87 ? 2.438 36.126 20.443 1.00 49.97 87 LYS A N 1
ATOM 689 C CA . LYS A 1 87 ? 2.536 37.036 21.599 1.00 49.97 87 LYS A CA 1
ATOM 690 C C . LYS A 1 87 ? 1.230 37.787 21.857 1.00 49.97 87 LYS A C 1
ATOM 692 O O . LYS A 1 87 ? 0.951 38.096 23.010 1.00 49.97 87 LYS A O 1
ATOM 697 N N . ILE A 1 88 ? 0.448 38.051 20.811 1.00 51.44 88 ILE A N 1
ATOM 698 C CA . ILE A 1 88 ? -0.871 38.685 20.908 1.00 51.44 88 ILE A CA 1
ATOM 699 C C . ILE A 1 88 ? -1.891 37.703 21.487 1.00 51.44 88 ILE A C 1
ATOM 701 O O . ILE A 1 88 ? -2.643 38.087 22.370 1.00 51.44 88 ILE A O 1
ATOM 705 N N . GLU A 1 89 ? -1.862 36.434 21.084 1.00 47.66 89 GLU A N 1
ATOM 706 C CA . GLU A 1 89 ? -2.746 35.385 21.613 1.00 47.66 89 GLU A CA 1
ATOM 707 C C . GLU A 1 89 ? -2.537 35.166 23.126 1.00 47.66 89 GLU A C 1
ATOM 709 O O . GLU A 1 89 ? -3.501 35.075 23.888 1.00 47.66 89 GLU A O 1
ATOM 714 N N . ASN A 1 90 ? -1.283 35.218 23.594 1.00 50.66 90 ASN A N 1
ATOM 715 C CA . ASN A 1 90 ? -0.953 35.147 25.024 1.00 50.66 90 ASN A CA 1
ATOM 716 C C . ASN A 1 90 ? -1.356 36.412 25.808 1.00 50.66 90 ASN A C 1
ATOM 718 O O . ASN A 1 90 ? -1.740 36.311 26.970 1.00 50.66 90 ASN A O 1
ATOM 722 N N . LEU A 1 91 ? -1.306 37.596 25.187 1.00 44.66 91 LEU A N 1
ATOM 723 C CA . LEU A 1 91 ? -1.769 38.849 25.801 1.00 44.66 91 LEU A CA 1
ATOM 724 C C . LEU A 1 91 ? -3.303 38.932 25.851 1.00 44.66 91 LEU A C 1
ATOM 726 O O . LEU A 1 91 ? -3.858 39.376 26.853 1.00 44.66 91 LEU A O 1
ATOM 730 N N . MET A 1 92 ? -3.982 38.451 24.808 1.00 47.28 92 MET A N 1
ATOM 731 C CA . MET A 1 92 ? -5.444 38.377 24.722 1.00 47.28 92 MET A CA 1
ATOM 732 C C . MET A 1 92 ? -5.996 37.386 25.754 1.00 47.28 92 MET A C 1
ATOM 734 O O . MET A 1 92 ? -6.966 37.687 26.441 1.00 47.28 92 MET A O 1
ATOM 738 N N . SER A 1 93 ? -5.299 36.261 25.945 1.00 53.62 93 SER A N 1
ATOM 739 C CA . SER A 1 93 ? -5.614 35.286 26.995 1.00 53.62 93 SER A CA 1
ATOM 740 C C . SER A 1 93 ? -5.434 35.874 28.401 1.00 53.62 93 SER A C 1
ATOM 742 O O . SER A 1 93 ? -6.273 35.646 29.261 1.00 53.62 93 SER A O 1
ATOM 744 N N . SER A 1 94 ? -4.407 36.708 28.626 1.00 48.62 94 SER A N 1
ATOM 745 C CA . SER A 1 94 ? -4.197 37.370 29.928 1.00 48.62 94 SER A CA 1
ATOM 746 C C . SER A 1 94 ? -5.196 38.496 30.242 1.00 48.62 94 SER A C 1
ATOM 748 O O . SER A 1 94 ? -5.377 38.848 31.405 1.00 48.62 94 SER A O 1
ATOM 750 N N . LEU A 1 95 ? -5.842 39.063 29.216 1.00 44.72 95 LEU A N 1
ATOM 751 C CA . LEU A 1 95 ? -6.891 40.079 29.362 1.00 44.72 95 LEU A CA 1
ATOM 752 C C . LEU A 1 95 ? -8.266 39.444 29.605 1.00 44.72 95 LEU A C 1
ATOM 754 O O . LEU A 1 95 ? -9.028 39.969 30.407 1.00 44.72 95 LEU A O 1
ATOM 758 N N . LEU A 1 96 ? -8.539 38.285 28.993 1.00 48.84 96 LEU A N 1
ATOM 759 C CA . LEU A 1 96 ? -9.751 37.492 29.241 1.00 48.84 96 LEU A CA 1
ATOM 760 C C . LEU A 1 96 ? -9.828 36.933 30.673 1.00 48.84 96 LEU A C 1
ATOM 762 O O . LEU A 1 96 ? -10.917 36.620 31.139 1.00 48.84 96 LEU A O 1
ATOM 766 N N . GLU A 1 97 ? -8.698 36.818 31.378 1.00 48.91 97 GLU A N 1
ATOM 767 C CA . GLU A 1 97 ? -8.658 36.321 32.761 1.00 48.91 97 GLU A CA 1
ATOM 768 C C . GLU A 1 97 ? -8.972 37.391 33.830 1.00 48.91 97 GLU A C 1
ATOM 770 O O . GLU A 1 97 ? -9.122 37.026 34.991 1.00 48.91 97 GLU A O 1
ATOM 775 N N . ASN A 1 98 ? -9.086 38.688 33.492 1.00 50.44 98 ASN A N 1
ATOM 776 C CA . ASN A 1 98 ? -9.227 39.764 34.496 1.00 50.44 98 ASN A CA 1
ATOM 777 C C . ASN A 1 98 ? -10.208 40.903 34.138 1.00 50.44 98 ASN A C 1
ATOM 779 O O . ASN A 1 98 ? -9.980 42.039 34.560 1.00 50.44 98 ASN A O 1
ATOM 783 N N . SER A 1 99 ? -11.287 40.680 33.384 1.00 40.12 99 SER A N 1
ATOM 784 C CA . SER A 1 99 ? -12.223 41.782 33.096 1.00 40.12 99 SER A CA 1
ATOM 785 C C . SER A 1 99 ? -13.696 41.395 33.144 1.00 40.12 99 SER A C 1
ATOM 787 O O . SER A 1 99 ? -14.135 40.544 32.373 1.00 40.12 99 SER A O 1
ATOM 789 N N . ASP A 1 100 ? -14.423 42.106 34.007 1.00 43.88 100 ASP A N 1
ATOM 790 C CA . ASP A 1 100 ? -15.880 42.159 34.102 1.00 43.88 100 ASP A CA 1
ATOM 791 C C . ASP A 1 100 ? -16.537 42.749 32.839 1.00 43.88 100 ASP A C 1
ATOM 793 O O . ASP A 1 100 ? -15.916 43.465 32.044 1.00 43.88 100 ASP A O 1
ATOM 797 N N . GLU A 1 101 ? -17.810 42.395 32.672 1.00 52.62 101 GLU A N 1
ATOM 798 C CA . GLU A 1 101 ? -18.571 42.388 31.426 1.00 52.62 101 GLU A CA 1
ATOM 799 C C . GLU A 1 101 ? -18.979 43.773 30.870 1.00 52.62 101 GLU A C 1
ATOM 801 O O . GLU A 1 101 ? -18.974 44.807 31.533 1.00 52.62 101 GLU A O 1
ATOM 806 N N . GLU A 1 102 ? -19.347 43.733 29.584 1.00 47.88 102 GLU A N 1
ATOM 807 C CA . GLU A 1 102 ? -20.036 44.731 28.745 1.00 47.88 102 GLU A CA 1
ATOM 808 C C . GLU A 1 102 ? -19.211 45.711 27.892 1.00 47.88 102 GLU A C 1
ATOM 810 O O . GLU A 1 102 ? -19.519 45.848 26.707 1.00 47.88 102 GLU A O 1
ATOM 815 N N . ASN A 1 103 ? -18.133 46.346 28.364 1.00 47.00 103 ASN A N 1
ATOM 816 C CA . ASN A 1 103 ? -17.434 47.339 27.513 1.00 47.00 103 ASN A CA 1
ATOM 817 C C . ASN A 1 103 ? -16.393 46.764 26.531 1.00 47.00 103 ASN A C 1
ATOM 819 O O . ASN A 1 103 ? -15.964 47.476 25.623 1.00 47.00 103 ASN A O 1
ATOM 823 N N . ASP A 1 104 ? -16.004 45.494 26.666 1.00 48.16 104 ASP A N 1
ATOM 824 C CA . ASP A 1 104 ? -14.956 44.888 25.830 1.00 48.16 104 ASP A CA 1
ATOM 825 C C . ASP A 1 104 ? -15.487 44.098 24.621 1.00 48.16 104 ASP A C 1
ATOM 827 O O . ASP A 1 104 ? -14.724 43.825 23.697 1.00 48.16 104 ASP A O 1
ATOM 831 N N . ILE A 1 105 ? -16.794 43.818 24.532 1.00 47.72 105 ILE A N 1
ATOM 832 C CA . ILE A 1 105 ? -17.377 43.128 23.365 1.00 47.72 105 ILE A CA 1
ATOM 833 C C . ILE A 1 105 ? -17.305 44.014 22.121 1.00 47.72 105 ILE A C 1
ATOM 835 O O . ILE A 1 105 ? -16.937 43.524 21.057 1.00 47.72 105 ILE A O 1
ATOM 839 N N . ASN A 1 106 ? -17.569 45.318 22.250 1.00 49.72 106 ASN A N 1
ATOM 840 C CA . ASN A 1 106 ? -17.431 46.252 21.130 1.00 49.72 106 ASN A CA 1
ATOM 841 C C . ASN A 1 106 ? -15.967 46.391 20.693 1.00 49.72 106 ASN A C 1
ATOM 843 O O . ASN A 1 106 ? -15.681 46.387 19.500 1.00 49.72 106 ASN A O 1
ATOM 847 N N . THR A 1 107 ? -15.025 46.410 21.640 1.00 48.84 107 THR A N 1
ATOM 848 C CA . THR A 1 107 ? -13.587 46.463 21.341 1.00 48.84 107 THR A CA 1
ATOM 849 C C . THR A 1 107 ? -13.107 45.183 20.648 1.00 48.84 107 THR A C 1
ATOM 851 O O . THR A 1 107 ? -12.334 45.237 19.694 1.00 48.84 107 THR A O 1
ATOM 854 N N . ILE A 1 108 ? -13.594 44.017 21.082 1.00 51.28 108 ILE A N 1
ATOM 855 C CA . ILE A 1 108 ? -13.311 42.719 20.458 1.00 51.28 108 ILE A CA 1
ATOM 856 C C . ILE A 1 108 ? -13.975 42.622 19.077 1.00 51.28 108 ILE A C 1
ATOM 858 O O . ILE A 1 108 ? -13.368 42.083 18.153 1.00 51.28 108 ILE A O 1
ATOM 862 N N . PHE A 1 109 ? -15.182 43.167 18.910 1.00 49.66 109 PHE A N 1
ATOM 863 C CA . PHE A 1 109 ? -15.904 43.194 17.639 1.00 49.66 109 PHE A CA 1
ATOM 864 C C . PHE A 1 109 ? -15.193 44.076 16.608 1.00 49.66 109 PHE A C 1
ATOM 866 O O . PHE A 1 109 ? -14.954 43.617 15.496 1.00 49.66 109 PHE A O 1
ATOM 873 N N . GLU A 1 110 ? -14.734 45.267 16.999 1.00 52.53 110 GLU A N 1
ATOM 874 C CA . GLU A 1 110 ? -13.938 46.153 16.137 1.00 52.53 110 GLU A CA 1
ATOM 875 C C . GLU A 1 110 ? -12.592 45.523 15.737 1.00 52.53 110 GLU A C 1
ATOM 877 O O . GLU A 1 110 ? -12.158 45.631 14.590 1.00 52.53 110 GLU A O 1
ATOM 882 N N . ILE A 1 111 ? -11.923 44.817 16.659 1.00 51.94 111 ILE A N 1
ATOM 883 C CA . ILE A 1 111 ? -10.663 44.112 16.365 1.00 51.94 111 ILE A CA 1
ATOM 884 C C . ILE A 1 111 ? -10.905 42.925 15.424 1.00 51.94 111 ILE A C 1
ATOM 886 O O . ILE A 1 111 ? -10.094 42.661 14.534 1.00 51.94 111 ILE A O 1
ATOM 890 N N . LYS A 1 112 ? -12.022 42.214 15.593 1.00 54.22 112 LYS A N 1
ATOM 891 C CA . LYS A 1 112 ? -12.397 41.080 14.746 1.00 54.22 112 LYS A CA 1
ATOM 892 C C . LYS A 1 112 ? -12.813 41.534 13.348 1.00 54.22 112 LYS A C 1
ATOM 894 O O . LYS A 1 112 ? -12.416 40.903 12.376 1.00 54.22 112 LYS A O 1
ATOM 899 N N . GLU A 1 113 ? -13.532 42.645 13.239 1.00 54.91 113 GLU A N 1
ATOM 900 C CA . GLU A 1 113 ? -13.924 43.249 11.965 1.00 54.91 113 GLU A CA 1
ATOM 901 C C . GLU A 1 113 ? -12.698 43.737 11.179 1.00 54.91 113 GLU A C 1
ATOM 903 O O . GLU A 1 113 ? -12.551 43.405 10.003 1.00 54.91 113 GLU A O 1
ATOM 908 N N . ALA A 1 114 ? -11.738 44.385 11.848 1.00 50.31 114 ALA A N 1
ATOM 909 C CA . ALA A 1 114 ? -10.468 44.777 11.232 1.00 50.31 114 ALA A CA 1
ATOM 910 C C . ALA A 1 114 ? -9.626 43.567 10.769 1.00 50.31 114 ALA A C 1
ATOM 912 O O . ALA A 1 114 ? -8.958 43.621 9.733 1.00 50.31 114 ALA A O 1
ATOM 913 N N . LEU A 1 115 ? -9.670 42.450 11.505 1.00 50.94 115 LEU A N 1
ATOM 914 C CA . LEU A 1 115 ? -9.004 41.199 11.125 1.00 50.94 115 LEU A CA 1
ATOM 915 C C . LEU A 1 115 ? -9.708 40.513 9.936 1.00 50.94 115 LEU A C 1
ATOM 917 O O . LEU A 1 115 ? -9.058 39.961 9.042 1.00 50.94 115 LEU A O 1
ATOM 921 N N . GLU A 1 116 ? -11.039 40.561 9.897 1.00 53.50 116 GLU A N 1
ATOM 922 C CA . GLU A 1 116 ? -11.844 40.041 8.792 1.00 53.50 116 GLU A CA 1
ATOM 923 C C . GLU A 1 116 ? -11.672 40.869 7.510 1.00 53.50 116 GLU A C 1
ATOM 925 O O . GLU A 1 116 ? -11.617 40.315 6.414 1.00 53.50 116 GLU A O 1
ATOM 930 N N . GLU A 1 117 ? -11.513 42.185 7.615 1.00 52.28 117 GLU A N 1
ATOM 931 C CA . GLU A 1 117 ? -11.255 43.055 6.466 1.00 52.28 117 GLU A CA 1
ATOM 932 C C . GLU A 1 117 ? -9.837 42.861 5.898 1.00 52.28 117 GLU A C 1
ATOM 934 O O . GLU A 1 117 ? -9.654 42.757 4.681 1.00 52.28 117 GLU A O 1
ATOM 939 N N . ALA A 1 118 ? -8.837 42.666 6.765 1.00 50.62 118 ALA A N 1
ATOM 940 C CA . ALA A 1 118 ? -7.479 42.303 6.352 1.00 50.62 118 ALA A CA 1
ATOM 941 C C . ALA A 1 118 ? -7.413 40.920 5.665 1.00 50.62 118 ALA A C 1
ATOM 943 O O . ALA A 1 118 ? -6.630 40.710 4.731 1.00 50.62 118 ALA A O 1
ATOM 944 N N . THR A 1 119 ? -8.269 39.978 6.071 1.00 50.31 119 THR A N 1
ATOM 945 C CA . THR A 1 119 ? -8.372 38.649 5.439 1.00 50.31 119 THR A CA 1
ATOM 946 C C . THR A 1 119 ? -9.232 38.643 4.169 1.00 50.31 119 THR A C 1
ATOM 948 O O . THR A 1 119 ? -8.992 37.841 3.267 1.00 50.31 119 THR A O 1
ATOM 951 N N . ARG A 1 120 ? -10.183 39.574 4.014 1.00 51.00 120 ARG A N 1
ATOM 952 C CA . ARG A 1 120 ? -10.918 39.773 2.750 1.00 51.00 120 ARG A CA 1
ATOM 953 C C . ARG A 1 120 ? -10.042 40.410 1.674 1.00 51.00 120 ARG A C 1
ATOM 955 O O . ARG A 1 120 ? -10.083 39.961 0.530 1.00 51.00 120 ARG A O 1
ATOM 962 N N . ASN A 1 121 ? -9.177 41.360 2.027 1.00 47.19 121 ASN A N 1
ATOM 963 C CA . ASN A 1 121 ? -8.259 41.980 1.062 1.00 47.19 121 ASN A CA 1
ATOM 964 C C . ASN A 1 121 ? -7.147 41.039 0.566 1.00 47.19 121 ASN A C 1
ATOM 966 O O . ASN A 1 121 ? -6.604 41.257 -0.512 1.00 47.19 121 ASN A O 1
ATOM 970 N N . THR A 1 122 ? -6.871 39.939 1.273 1.00 44.66 122 THR A N 1
ATOM 971 C CA . THR A 1 122 ? -6.004 38.851 0.777 1.00 44.66 122 THR A CA 1
ATOM 972 C C . THR A 1 122 ? -6.731 37.865 -0.149 1.00 44.66 122 THR A C 1
ATOM 974 O O . THR A 1 122 ? -6.083 37.044 -0.793 1.00 44.66 122 THR A O 1
ATOM 977 N N . SER A 1 123 ? -8.060 37.973 -0.285 1.00 42.06 123 SER A N 1
ATOM 978 C CA . SER A 1 123 ? -8.880 37.151 -1.191 1.00 42.06 123 SER A CA 1
ATOM 979 C C . SER A 1 123 ? -9.236 37.824 -2.529 1.00 42.06 123 SER A C 1
ATOM 981 O O . SER A 1 123 ? -9.844 37.180 -3.381 1.00 42.06 123 SER A O 1
ATOM 983 N N . ASN A 1 124 ? -8.794 39.070 -2.751 1.00 38.41 124 ASN A N 1
ATOM 984 C CA . ASN A 1 124 ? -8.843 39.764 -4.049 1.00 38.41 124 ASN A CA 1
ATOM 985 C C . ASN A 1 124 ? -7.605 39.481 -4.924 1.00 38.41 124 ASN A C 1
ATOM 987 O O . ASN A 1 124 ? -7.204 40.312 -5.734 1.00 38.41 124 ASN A O 1
ATOM 991 N N . ILE A 1 125 ? -7.011 38.292 -4.790 1.00 42.75 125 ILE A N 1
ATOM 992 C CA . ILE A 1 125 ? -6.187 37.739 -5.867 1.00 42.75 125 ILE A CA 1
ATOM 993 C C . ILE A 1 125 ? -7.171 37.296 -6.952 1.00 42.75 125 ILE A C 1
ATOM 995 O O . ILE A 1 125 ? -8.024 36.437 -6.724 1.00 42.75 125 ILE A O 1
ATOM 999 N N . GLU A 1 126 ? -7.098 37.993 -8.078 1.00 38.44 126 GLU A N 1
ATOM 1000 C CA . GLU A 1 126 ? -7.956 37.925 -9.256 1.00 38.44 126 GLU A CA 1
ATOM 1001 C C . GLU A 1 126 ? -8.457 36.504 -9.559 1.00 38.44 126 GLU A C 1
ATOM 1003 O O . GLU A 1 126 ? -7.698 35.598 -9.894 1.00 38.44 126 GLU A O 1
ATOM 1008 N N . LYS A 1 127 ? -9.778 36.309 -9.474 1.00 37.91 127 LYS A N 1
ATOM 1009 C CA . LYS A 1 127 ? -10.438 35.197 -10.162 1.00 37.91 127 LYS A CA 1
ATOM 1010 C C . LYS A 1 127 ? -10.536 35.566 -11.636 1.00 37.91 127 LYS A C 1
ATOM 1012 O O . LYS A 1 127 ? -11.549 36.127 -12.063 1.00 37.91 127 LYS A O 1
ATOM 1017 N N . GLU A 1 128 ? -9.496 35.254 -12.401 1.00 36.91 128 GLU A N 1
ATOM 1018 C CA . GLU A 1 128 ? -9.651 35.084 -13.841 1.00 36.91 128 GLU A CA 1
ATOM 1019 C C . GLU A 1 128 ? -10.728 34.017 -14.083 1.00 36.91 128 GLU A C 1
ATOM 1021 O O . GLU A 1 128 ? -10.750 32.943 -13.478 1.00 36.91 128 GLU A O 1
ATOM 1026 N N . LYS A 1 129 ? -11.719 34.373 -14.899 1.00 38.75 129 LYS A N 1
ATOM 1027 C CA . LYS A 1 129 ? -12.763 33.454 -15.340 1.00 38.75 129 LYS A CA 1
ATOM 1028 C C . LYS A 1 129 ? -12.173 32.565 -16.428 1.00 38.75 129 LYS A C 1
ATOM 1030 O O . LYS A 1 129 ? -12.249 32.930 -17.599 1.00 38.75 129 LYS A O 1
ATOM 1035 N N . ASP A 1 130 ? -11.685 31.392 -16.051 1.00 39.00 130 ASP A N 1
ATOM 1036 C CA . ASP A 1 130 ? -11.453 30.317 -17.010 1.00 39.00 130 ASP A CA 1
ATOM 1037 C C . ASP A 1 130 ? -12.803 29.851 -17.572 1.00 39.00 130 ASP A C 1
ATOM 1039 O O . ASP A 1 130 ? -13.630 29.227 -16.900 1.00 39.00 130 ASP A O 1
ATOM 1043 N N . LYS A 1 131 ? -13.063 30.226 -18.826 1.00 44.91 131 LYS A N 1
ATOM 1044 C CA . LYS A 1 131 ? -14.035 29.548 -19.682 1.00 44.91 131 LYS A CA 1
ATOM 1045 C C . LYS A 1 131 ? -13.347 28.310 -20.251 1.00 44.91 131 LYS A C 1
ATOM 1047 O O . LYS A 1 131 ? -12.813 28.361 -21.353 1.00 44.91 131 LYS A O 1
ATOM 1052 N N . ASP A 1 132 ? -13.391 27.205 -19.520 1.00 41.22 132 ASP A N 1
ATOM 1053 C CA . ASP A 1 132 ? -12.974 25.908 -20.051 1.00 41.22 132 ASP A CA 1
ATOM 1054 C C . ASP A 1 132 ? -14.082 25.307 -20.929 1.00 41.22 132 ASP A C 1
ATOM 1056 O O . ASP A 1 132 ? -14.840 24.438 -20.504 1.00 41.22 132 ASP A O 1
ATOM 1060 N N . ASP A 1 133 ? -14.144 25.753 -22.183 1.00 45.03 133 ASP A N 1
ATOM 1061 C CA . ASP A 1 133 ? -14.538 24.891 -23.306 1.00 45.03 133 ASP A CA 1
ATOM 1062 C C . ASP A 1 133 ? -13.245 24.276 -23.876 1.00 45.03 133 ASP A C 1
ATOM 1064 O O . ASP A 1 133 ? -12.784 24.591 -24.972 1.00 45.03 133 ASP A O 1
ATOM 1068 N N . PHE A 1 134 ? -12.579 23.439 -23.074 1.00 44.56 134 PHE A N 1
ATOM 1069 C CA . PHE A 1 134 ? -11.295 22.845 -23.447 1.00 44.56 134 PHE A CA 1
ATOM 1070 C C . PHE A 1 134 ? -11.521 21.630 -24.360 1.00 44.56 134 PHE A C 1
ATOM 1072 O O . PHE A 1 134 ? -11.641 20.486 -23.914 1.00 44.56 134 PHE A O 1
ATOM 1079 N N . ASN A 1 135 ? -11.607 21.873 -25.668 1.00 48.53 135 ASN A N 1
ATOM 1080 C CA . ASN A 1 135 ? -11.618 20.820 -26.679 1.00 48.53 135 ASN A CA 1
ATOM 1081 C C . ASN A 1 135 ? -10.177 20.355 -26.952 1.00 48.53 135 ASN A C 1
ATOM 1083 O O . ASN A 1 135 ? -9.449 20.979 -27.716 1.00 48.53 135 ASN A O 1
ATOM 1087 N N . TRP A 1 136 ? -9.774 19.233 -26.349 1.00 53.97 136 TRP A N 1
ATOM 1088 C CA . TRP A 1 136 ? -8.421 18.649 -26.424 1.00 53.97 136 TRP A CA 1
ATOM 1089 C C . TRP A 1 136 ? -7.921 18.275 -27.834 1.00 53.97 136 TRP A C 1
ATOM 1091 O O . TRP A 1 136 ? -6.789 17.815 -27.969 1.00 53.97 136 TRP A O 1
ATOM 1101 N N . ASN A 1 137 ? -8.737 18.431 -28.879 1.00 58.66 137 ASN A N 1
ATOM 1102 C CA . ASN A 1 137 ? -8.495 17.783 -30.167 1.00 58.66 137 ASN A CA 1
ATOM 1103 C C . ASN A 1 137 ? -8.111 18.707 -31.327 1.00 58.66 137 ASN A C 1
ATOM 1105 O O . ASN A 1 137 ? -7.872 18.191 -32.414 1.00 58.66 137 ASN A O 1
ATOM 1109 N N . HIS A 1 138 ? -7.999 20.023 -31.142 1.00 56.56 138 HIS A N 1
ATOM 1110 C CA . HIS A 1 138 ? -7.468 20.891 -32.196 1.00 56.56 138 HIS A CA 1
ATOM 1111 C C . HIS A 1 138 ? -6.705 22.073 -31.609 1.00 56.56 138 HIS A C 1
ATOM 1113 O O . HIS A 1 138 ? -7.317 22.997 -31.088 1.00 56.56 138 HIS A O 1
ATOM 1119 N N . LEU A 1 139 ? -5.376 22.051 -31.748 1.00 66.38 139 LEU A N 1
ATOM 1120 C CA . LEU A 1 139 ? -4.605 23.289 -31.732 1.00 66.38 139 LEU A CA 1
ATOM 1121 C C . LEU A 1 139 ? -4.863 24.019 -33.048 1.00 66.38 139 LEU A C 1
ATOM 1123 O O . LEU A 1 139 ? -4.778 23.424 -34.126 1.00 66.38 139 LEU A O 1
ATOM 1127 N N . THR A 1 140 ? -5.189 25.300 -32.963 1.00 74.62 140 THR A N 1
ATOM 1128 C CA . THR A 1 140 ? -5.181 26.176 -34.134 1.00 74.62 140 THR A CA 1
ATOM 1129 C C . THR A 1 140 ? -3.739 26.529 -34.518 1.00 74.62 140 THR A C 1
ATOM 1131 O O . THR A 1 140 ? -2.832 26.474 -33.689 1.00 74.62 140 THR A O 1
ATOM 1134 N N . VAL A 1 141 ? -3.508 26.892 -35.786 1.00 70.88 141 VAL A N 1
ATOM 1135 C CA . VAL A 1 141 ? -2.167 27.258 -36.294 1.00 70.88 141 VAL A CA 1
ATOM 1136 C C . VAL A 1 141 ? -1.582 28.448 -35.518 1.00 70.88 141 VAL A C 1
ATOM 1138 O O . VAL A 1 141 ? -0.394 28.459 -35.206 1.00 70.88 141 VAL A O 1
ATOM 1141 N N . ASP A 1 142 ? -2.428 29.404 -35.129 1.00 70.88 142 ASP A N 1
ATOM 1142 C CA . ASP A 1 142 ? -2.013 30.569 -34.343 1.00 70.88 142 ASP A CA 1
ATOM 1143 C C . ASP A 1 142 ? -1.622 30.181 -32.905 1.00 70.88 142 ASP A C 1
ATOM 1145 O O . ASP A 1 142 ? -0.630 30.680 -32.373 1.00 70.88 142 ASP A O 1
ATOM 1149 N N . GLU A 1 143 ? -2.347 29.250 -32.276 1.00 71.19 143 GLU A N 1
ATOM 1150 C CA . GLU A 1 143 ? -1.985 28.707 -30.958 1.00 71.19 143 GLU A CA 1
ATOM 1151 C C . GLU A 1 143 ? -0.684 27.901 -31.016 1.00 71.19 143 GLU A C 1
ATOM 1153 O O . GLU A 1 143 ? 0.140 27.995 -30.104 1.00 71.19 143 GLU A O 1
ATOM 1158 N N . GLU A 1 144 ? -0.461 27.150 -32.096 1.00 72.50 144 GLU A N 1
ATOM 1159 C CA . GLU A 1 144 ? 0.781 26.414 -32.318 1.00 72.50 144 GLU A CA 1
ATOM 1160 C C . GLU A 1 144 ? 1.976 27.367 -32.479 1.00 72.50 144 GLU A C 1
ATOM 1162 O O . GLU A 1 144 ? 3.005 27.165 -31.831 1.00 72.50 144 GLU A O 1
ATOM 1167 N N . GLU A 1 145 ? 1.837 28.454 -33.245 1.00 73.62 145 GLU A N 1
ATOM 1168 C CA . GLU A 1 145 ? 2.875 29.487 -33.360 1.00 73.62 145 GLU A CA 1
ATOM 1169 C C . GLU A 1 145 ? 3.155 30.199 -32.028 1.00 73.62 145 GLU A C 1
ATOM 1171 O O . GLU A 1 145 ? 4.312 30.485 -31.699 1.00 73.62 145 GLU A O 1
ATOM 1176 N N . ILE A 1 146 ? 2.118 30.483 -31.234 1.00 74.94 146 ILE A N 1
ATOM 1177 C CA . ILE A 1 146 ? 2.268 31.089 -29.903 1.00 74.94 146 ILE A CA 1
ATOM 1178 C C . ILE A 1 146 ? 3.017 30.133 -28.966 1.00 74.94 146 ILE A C 1
ATOM 1180 O O . ILE A 1 146 ? 3.937 30.555 -28.257 1.00 74.94 146 ILE A O 1
ATOM 1184 N N . ILE A 1 147 ? 2.681 28.840 -28.977 1.00 74.19 147 ILE A N 1
ATOM 1185 C CA . ILE A 1 147 ? 3.379 27.815 -28.190 1.00 74.19 147 ILE A CA 1
ATOM 1186 C C . ILE A 1 147 ? 4.831 27.681 -28.659 1.00 74.19 147 ILE A C 1
ATOM 1188 O O . ILE A 1 147 ? 5.731 27.650 -27.819 1.00 74.19 147 ILE A O 1
ATOM 1192 N N . GLN A 1 148 ? 5.089 27.674 -29.968 1.00 74.50 148 GLN A N 1
ATOM 1193 C CA . GLN A 1 148 ? 6.443 27.595 -30.518 1.00 74.50 148 GLN A CA 1
ATOM 1194 C C . GLN A 1 148 ? 7.298 28.820 -30.166 1.00 74.50 148 GLN A C 1
ATOM 1196 O O . GLN A 1 148 ? 8.442 28.644 -29.752 1.00 74.50 148 GLN A O 1
ATOM 1201 N N . ARG A 1 149 ? 6.773 30.054 -30.218 1.00 72.56 149 ARG A N 1
ATOM 1202 C CA . ARG A 1 149 ? 7.527 31.234 -29.740 1.00 72.56 149 ARG A CA 1
ATOM 1203 C C . ARG A 1 149 ? 7.791 31.169 -28.235 1.00 72.56 149 ARG A C 1
ATOM 1205 O O . ARG A 1 149 ? 8.903 31.438 -27.782 1.00 72.56 149 ARG A O 1
ATOM 1212 N N . ASN A 1 150 ? 6.793 30.775 -27.445 1.00 70.44 150 ASN A N 1
ATOM 1213 C CA . ASN A 1 150 ? 6.891 30.796 -25.983 1.00 70.44 150 ASN A CA 1
ATOM 1214 C C . ASN A 1 150 ? 7.759 29.669 -25.399 1.00 70.44 150 ASN A C 1
ATOM 1216 O O . ASN A 1 150 ? 8.436 29.887 -24.393 1.00 70.44 150 ASN A O 1
ATOM 1220 N N . TYR A 1 151 ? 7.738 28.476 -25.998 1.00 69.06 151 TYR A N 1
ATOM 1221 C CA . TYR A 1 151 ? 8.503 27.300 -25.555 1.00 69.06 151 TYR A CA 1
ATOM 1222 C C . TYR A 1 151 ? 9.728 26.993 -26.426 1.00 69.06 151 TYR A C 1
ATOM 1224 O O . TYR A 1 151 ? 10.550 26.169 -26.033 1.00 69.06 151 TYR A O 1
ATOM 1232 N N . GLY A 1 152 ? 9.871 27.643 -27.580 1.00 70.56 152 GLY A N 1
ATOM 1233 C CA . GLY A 1 152 ? 11.070 27.597 -28.414 1.00 70.56 152 GLY A CA 1
ATOM 1234 C C . GLY A 1 152 ? 11.995 28.772 -28.118 1.00 70.56 152 GLY A C 1
ATOM 1235 O O . GLY A 1 152 ? 13.046 28.599 -27.506 1.00 70.56 152 GLY A O 1
ATOM 1236 N N . GLU A 1 153 ? 11.597 29.979 -28.519 1.00 66.50 153 GLU A N 1
ATOM 1237 C CA . GLU A 1 153 ? 12.470 31.163 -28.487 1.00 66.50 153 GLU A CA 1
ATOM 1238 C C . GLU A 1 153 ? 12.605 31.768 -27.080 1.00 66.50 153 GLU A C 1
ATOM 1240 O O . GLU A 1 153 ? 13.699 32.154 -26.669 1.00 66.50 153 GLU A O 1
ATOM 1245 N N . ASN A 1 154 ? 11.521 31.788 -26.298 1.00 69.12 154 ASN A N 1
ATOM 1246 C CA . ASN A 1 154 ? 11.482 32.417 -24.969 1.00 69.12 154 ASN A CA 1
ATOM 1247 C C . ASN A 1 154 ? 11.634 31.442 -23.785 1.00 69.12 154 ASN A C 1
ATOM 1249 O O . ASN A 1 154 ? 11.506 31.851 -22.627 1.00 69.12 154 ASN A O 1
ATOM 1253 N N . LEU A 1 155 ? 11.945 30.163 -24.032 1.00 74.06 155 LEU A N 1
ATOM 1254 C CA . LEU A 1 155 ? 12.047 29.144 -22.976 1.00 74.06 155 LEU A CA 1
ATOM 1255 C C . LEU A 1 155 ? 13.119 29.478 -21.933 1.00 74.06 155 LEU A C 1
ATOM 1257 O O . LEU A 1 155 ? 12.906 29.297 -20.736 1.00 74.06 155 LEU A O 1
ATOM 1261 N N . ILE A 1 156 ? 14.266 29.983 -22.388 1.00 71.69 156 ILE A N 1
ATOM 1262 C CA . ILE A 1 156 ? 15.404 30.313 -21.522 1.00 71.69 156 ILE A CA 1
ATOM 1263 C C . ILE A 1 156 ? 15.048 31.476 -20.587 1.00 71.69 156 ILE A C 1
ATOM 1265 O O . ILE A 1 156 ? 15.377 31.428 -19.404 1.00 71.69 156 ILE A O 1
ATOM 1269 N N . ASN A 1 157 ? 14.314 32.478 -21.079 1.00 73.69 157 ASN A N 1
ATOM 1270 C CA . ASN A 1 157 ? 13.862 33.606 -20.262 1.00 73.69 157 ASN A CA 1
ATOM 1271 C C . ASN A 1 157 ? 12.892 33.138 -19.168 1.00 73.69 157 ASN A C 1
ATOM 1273 O O . ASN A 1 157 ? 13.081 33.474 -18.003 1.00 73.69 157 ASN A O 1
ATOM 1277 N N . ARG A 1 158 ? 11.950 32.246 -19.504 1.00 70.69 158 ARG A N 1
ATOM 1278 C CA . ARG A 1 158 ? 11.028 31.647 -18.522 1.00 70.69 158 ARG A CA 1
ATOM 1279 C C . ARG A 1 158 ? 11.738 30.780 -17.484 1.00 70.69 158 ARG A C 1
ATOM 1281 O O . ARG A 1 158 ? 11.370 30.807 -16.317 1.00 70.69 158 ARG A O 1
ATOM 1288 N N . LEU A 1 159 ? 12.752 30.010 -17.883 1.00 72.00 159 LEU A N 1
ATOM 1289 C CA . LEU A 1 159 ? 13.550 29.215 -16.941 1.00 72.00 159 LEU A CA 1
ATOM 1290 C C . LEU A 1 159 ? 14.331 30.103 -15.965 1.00 72.00 159 LEU A C 1
ATOM 1292 O O . LEU A 1 159 ? 14.471 29.737 -14.801 1.00 72.00 159 LEU A O 1
ATOM 1296 N N . ASN A 1 160 ? 14.801 31.264 -16.425 1.00 68.88 160 ASN A N 1
ATOM 1297 C CA . ASN A 1 160 ? 15.527 32.229 -15.599 1.00 68.88 160 ASN A CA 1
ATOM 1298 C C . ASN A 1 160 ? 14.611 33.024 -14.651 1.00 68.88 160 ASN A C 1
ATOM 1300 O O . ASN A 1 160 ? 15.069 33.462 -13.598 1.00 68.88 160 ASN A O 1
ATOM 1304 N N . GLU A 1 161 ? 13.332 33.195 -14.993 1.00 68.06 161 GLU A N 1
ATOM 1305 C CA . GLU A 1 161 ? 12.319 33.823 -14.128 1.00 68.06 161 GLU A CA 1
ATOM 1306 C C . GLU A 1 161 ? 11.851 32.909 -12.983 1.00 68.06 161 GLU A C 1
ATOM 1308 O O . GLU A 1 161 ? 11.348 33.394 -11.968 1.00 68.06 161 GLU A O 1
ATOM 1313 N N . ILE A 1 162 ? 12.046 31.590 -13.099 1.00 67.19 162 ILE A N 1
ATOM 1314 C CA . ILE A 1 162 ? 11.740 30.635 -12.027 1.00 67.19 162 ILE A CA 1
ATOM 1315 C C . ILE A 1 162 ? 12.863 30.697 -10.982 1.00 67.19 162 ILE A C 1
ATOM 1317 O O . ILE A 1 162 ? 13.829 29.933 -11.011 1.00 67.19 162 ILE A O 1
ATOM 1321 N N . SER A 1 163 ? 12.738 31.614 -10.024 1.00 57.72 163 SER A N 1
ATOM 1322 C CA . SER A 1 163 ? 13.600 31.641 -8.845 1.00 57.72 163 SER A CA 1
ATOM 1323 C C . SER A 1 163 ? 13.188 30.525 -7.875 1.00 57.72 163 SER A C 1
ATOM 1325 O O . SER A 1 163 ? 12.047 30.418 -7.427 1.00 57.72 163 SER A O 1
ATOM 1327 N N . SER A 1 164 ? 14.119 29.622 -7.566 1.00 59.59 164 SER A N 1
ATOM 1328 C CA . SER A 1 164 ? 13.870 28.545 -6.607 1.00 59.59 164 SER A CA 1
ATOM 1329 C C . SER A 1 164 ? 14.028 29.062 -5.177 1.00 59.59 164 SER A C 1
ATOM 1331 O O . SER A 1 164 ? 15.147 29.335 -4.737 1.00 59.59 164 SER A O 1
ATOM 1333 N N . GLU A 1 165 ? 12.932 29.144 -4.429 1.00 53.38 165 GLU A N 1
ATOM 1334 C CA . GLU A 1 165 ? 12.970 29.393 -2.988 1.00 53.38 165 GLU A CA 1
ATOM 1335 C C . GLU A 1 165 ? 13.118 28.074 -2.219 1.00 53.38 165 GLU A C 1
ATOM 1337 O O . GLU A 1 165 ? 12.264 27.185 -2.270 1.00 53.38 165 GLU A O 1
ATOM 1342 N N . TYR A 1 166 ? 14.212 27.931 -1.471 1.00 50.75 166 TYR A N 1
ATOM 1343 C CA . TYR A 1 166 ? 14.435 26.764 -0.622 1.00 50.75 166 TYR A CA 1
ATOM 1344 C C . TYR A 1 166 ? 13.941 27.042 0.796 1.00 50.75 166 TYR A C 1
ATOM 1346 O O . TYR A 1 166 ? 14.535 27.824 1.537 1.00 50.75 166 TYR A O 1
ATOM 1354 N N . LYS A 1 167 ? 12.881 26.345 1.215 1.00 51.25 167 LYS A N 1
ATOM 1355 C CA . LYS A 1 167 ? 12.426 26.363 2.610 1.00 51.25 167 LYS A CA 1
ATOM 1356 C C . LYS A 1 167 ? 13.072 25.220 3.391 1.00 51.25 167 LYS A C 1
ATOM 1358 O O . LYS A 1 167 ? 12.637 24.071 3.322 1.00 51.25 167 LYS A O 1
ATOM 1363 N N . THR A 1 168 ? 14.100 25.533 4.174 1.00 44.59 168 THR A N 1
ATOM 1364 C CA . THR A 1 168 ? 14.752 24.559 5.061 1.00 44.59 168 THR A CA 1
ATOM 1365 C C . THR A 1 168 ? 13.937 24.391 6.343 1.00 44.59 168 THR A C 1
ATOM 1367 O O . THR A 1 168 ? 13.977 25.232 7.237 1.00 44.59 168 THR A O 1
ATOM 1370 N N . THR A 1 169 ? 13.184 23.296 6.465 1.00 51.22 169 THR A N 1
ATOM 1371 C CA . THR A 1 169 ? 12.468 22.961 7.708 1.00 51.22 169 THR A CA 1
ATOM 1372 C C . THR A 1 169 ? 13.282 22.007 8.581 1.00 51.22 169 THR A C 1
ATOM 1374 O O . THR A 1 169 ? 13.573 20.881 8.173 1.00 51.22 169 THR A O 1
ATOM 1377 N N . ASN A 1 170 ? 13.580 22.413 9.818 1.00 44.97 170 ASN A N 1
ATOM 1378 C CA . ASN A 1 170 ? 14.196 21.547 10.825 1.00 44.97 170 ASN A CA 1
ATOM 1379 C C . ASN A 1 170 ? 13.185 20.510 11.334 1.00 44.97 170 ASN A C 1
ATOM 1381 O O . ASN A 1 170 ? 12.376 20.776 12.224 1.00 44.97 170 ASN A O 1
ATOM 1385 N N . LYS A 1 171 ? 13.232 19.301 10.773 1.00 53.19 171 LYS A N 1
ATOM 1386 C CA . LYS A 1 171 ? 12.375 18.190 11.192 1.00 53.19 171 LYS A CA 1
ATOM 1387 C C . LYS A 1 171 ? 13.006 17.459 12.380 1.00 53.19 171 LYS A C 1
ATOM 1389 O O . LYS A 1 171 ? 13.993 16.744 12.228 1.00 53.19 171 LYS A O 1
ATOM 1394 N N . LYS A 1 172 ? 12.425 17.608 13.574 1.00 47.25 172 LYS A N 1
ATOM 1395 C CA . LYS A 1 172 ? 12.784 16.783 14.740 1.00 47.25 172 LYS A CA 1
ATOM 1396 C C . LYS A 1 172 ? 12.203 15.380 14.555 1.00 47.25 172 LYS A C 1
ATOM 1398 O O . LYS A 1 172 ? 10.987 15.207 14.540 1.00 47.25 172 LYS A O 1
ATOM 1403 N N . GLU A 1 173 ? 13.063 14.376 14.407 1.00 50.97 173 GLU A N 1
ATOM 1404 C CA . GLU A 1 173 ? 12.655 12.970 14.327 1.00 50.97 173 GLU A CA 1
ATOM 1405 C C . GLU A 1 173 ? 12.985 12.234 15.628 1.00 50.97 173 GLU A C 1
ATOM 1407 O O . GLU A 1 173 ? 14.131 12.198 16.072 1.00 50.97 173 GLU A O 1
ATOM 1412 N N . MET A 1 174 ? 11.977 11.598 16.226 1.00 49.41 174 MET A N 1
ATOM 1413 C CA . MET A 1 174 ? 12.167 10.707 17.368 1.00 49.41 174 MET A CA 1
ATOM 1414 C C . MET A 1 174 ? 12.844 9.408 16.889 1.00 49.41 174 MET A C 1
ATOM 1416 O O . MET A 1 174 ? 12.277 8.647 16.093 1.00 49.41 174 MET A O 1
ATOM 1420 N N . LYS A 1 175 ? 14.084 9.164 17.333 1.00 45.56 175 LYS A N 1
ATOM 1421 C CA . LYS A 1 175 ? 14.858 7.956 17.003 1.00 45.56 175 LYS A CA 1
ATOM 1422 C C . LYS A 1 175 ? 14.605 6.871 18.054 1.00 45.56 175 LYS A C 1
ATOM 1424 O O . LYS A 1 175 ? 15.056 6.984 19.187 1.00 45.56 175 LYS A O 1
ATOM 1429 N N . SER A 1 176 ? 13.894 5.809 17.679 1.00 54.00 176 SER A N 1
ATOM 1430 C CA . SER A 1 176 ? 13.797 4.578 18.475 1.00 54.00 176 SER A CA 1
ATOM 1431 C C . SER A 1 176 ? 15.052 3.719 18.267 1.00 54.00 176 SER A C 1
ATOM 1433 O O . SER A 1 176 ? 15.484 3.552 17.128 1.00 54.00 176 SER A O 1
ATOM 1435 N N . LYS A 1 177 ? 15.614 3.140 19.337 1.00 53.16 177 LYS A N 1
ATOM 1436 C CA . LYS A 1 177 ? 16.877 2.369 19.302 1.00 53.16 177 LYS A CA 1
ATOM 1437 C C . LYS A 1 177 ? 16.837 1.080 18.45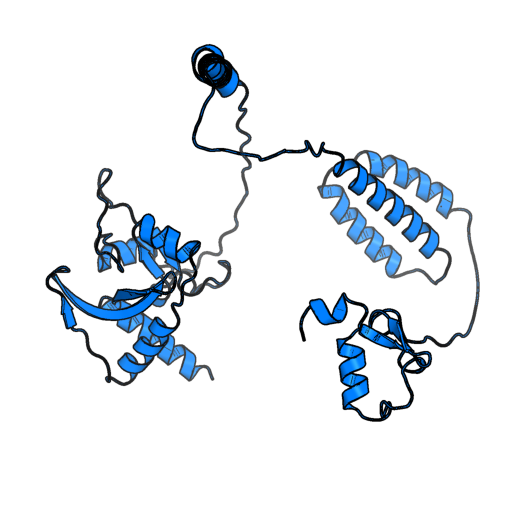0 1.00 53.16 177 LYS A C 1
ATOM 1439 O O . LYS A 1 177 ? 17.887 0.654 17.997 1.00 53.16 177 LYS A O 1
ATOM 1444 N N . ASN A 1 178 ? 15.653 0.536 18.143 1.00 58.53 178 ASN A N 1
ATOM 1445 C CA . ASN A 1 178 ? 15.470 -0.702 17.356 1.00 58.53 178 ASN A CA 1
ATOM 1446 C C . ASN A 1 178 ? 14.772 -0.468 16.001 1.00 58.53 178 ASN A C 1
ATOM 1448 O O . ASN A 1 178 ? 13.897 -1.230 15.598 1.00 58.53 178 ASN A O 1
ATOM 1452 N N . LYS A 1 179 ? 15.074 0.637 15.309 1.00 62.88 179 LYS A N 1
ATOM 1453 C CA . LYS A 1 179 ? 14.403 0.964 14.041 1.00 62.88 179 LYS A CA 1
ATOM 1454 C C . LYS A 1 179 ? 15.073 0.220 12.880 1.00 62.88 179 LYS A C 1
ATOM 1456 O O . LYS A 1 179 ? 16.081 0.681 12.352 1.00 62.88 179 LYS A O 1
ATOM 1461 N N . ILE A 1 180 ? 14.506 -0.911 12.468 1.00 69.94 180 ILE A N 1
ATOM 1462 C CA . ILE A 1 180 ? 14.864 -1.539 11.190 1.00 69.94 180 ILE A CA 1
ATOM 1463 C C . ILE A 1 180 ? 14.430 -0.591 10.067 1.00 69.94 180 ILE A C 1
ATOM 1465 O O . ILE A 1 180 ? 13.347 -0.008 10.113 1.00 69.94 180 ILE A O 1
ATOM 1469 N N . ASN A 1 181 ? 15.297 -0.376 9.075 1.00 84.62 181 ASN A N 1
ATOM 1470 C CA . ASN A 1 181 ? 14.959 0.447 7.919 1.00 84.62 181 ASN A CA 1
ATOM 1471 C C . ASN A 1 181 ? 14.014 -0.349 6.996 1.00 84.62 181 ASN A C 1
ATOM 1473 O O . ASN A 1 181 ? 14.455 -1.358 6.438 1.00 84.62 181 ASN A O 1
ATOM 1477 N N . PRO A 1 182 ? 12.763 0.104 6.760 1.00 87.88 182 PRO A N 1
ATOM 1478 C CA . PRO A 1 182 ? 11.808 -0.610 5.911 1.00 87.88 182 PRO A CA 1
ATOM 1479 C C . PRO A 1 182 ? 12.344 -0.931 4.520 1.00 87.88 182 PRO A C 1
ATOM 1481 O O . PRO A 1 182 ? 12.085 -2.003 3.987 1.00 87.88 182 PRO A O 1
ATOM 1484 N N . LYS A 1 183 ? 13.128 -0.017 3.933 1.00 89.50 183 LYS A N 1
ATOM 1485 C CA . LYS A 1 183 ? 13.721 -0.237 2.610 1.00 89.50 183 LYS A CA 1
ATOM 1486 C C . LYS A 1 183 ? 14.732 -1.381 2.627 1.00 89.50 183 LYS A C 1
ATOM 1488 O O . LYS A 1 183 ? 14.792 -2.134 1.666 1.00 89.50 183 LYS A O 1
ATOM 1493 N N . MET A 1 184 ? 15.517 -1.521 3.696 1.00 89.81 184 MET A N 1
ATOM 1494 C CA . MET A 1 184 ? 16.484 -2.619 3.802 1.00 89.81 184 MET A CA 1
ATOM 1495 C C . MET A 1 184 ? 15.772 -3.960 3.955 1.00 89.81 184 MET A C 1
ATOM 1497 O O . MET A 1 184 ? 16.097 -4.893 3.229 1.00 89.81 184 MET A O 1
ATOM 1501 N N . TYR A 1 185 ? 14.761 -4.024 4.826 1.00 91.88 185 TYR A N 1
ATOM 1502 C CA . TYR A 1 185 ? 13.951 -5.226 5.013 1.00 91.88 185 TYR A CA 1
ATOM 1503 C C . TYR A 1 185 ? 13.278 -5.676 3.709 1.00 91.88 185 TYR A C 1
ATOM 1505 O O . TYR A 1 185 ? 13.446 -6.811 3.279 1.00 91.88 185 TYR A O 1
ATOM 1513 N N . LEU A 1 186 ? 12.582 -4.764 3.025 1.00 93.19 186 LEU A N 1
ATOM 1514 C CA . LEU A 1 186 ? 11.887 -5.084 1.777 1.00 93.19 186 LEU A CA 1
ATOM 1515 C C . LEU A 1 186 ? 12.849 -5.465 0.644 1.00 93.19 186 LEU A C 1
ATOM 1517 O O . LEU A 1 186 ? 12.516 -6.314 -0.179 1.00 93.19 186 LEU A O 1
ATOM 1521 N N . LYS A 1 187 ? 14.055 -4.883 0.612 1.00 91.50 187 LYS A N 1
ATOM 1522 C CA . LYS A 1 187 ? 15.103 -5.304 -0.325 1.00 91.50 187 LYS A CA 1
ATOM 1523 C C . LYS A 1 187 ? 15.572 -6.732 -0.035 1.00 91.50 187 LYS A C 1
ATOM 1525 O O . LYS A 1 187 ? 15.794 -7.476 -0.976 1.00 91.50 187 LYS A O 1
ATOM 1530 N N . GLN A 1 188 ? 15.728 -7.106 1.232 1.00 91.38 188 GLN A N 1
ATOM 1531 C CA . GLN A 1 188 ? 16.150 -8.455 1.612 1.00 91.38 188 GLN A CA 1
ATOM 1532 C C . GLN A 1 188 ? 15.085 -9.508 1.280 1.00 91.38 188 GLN A C 1
ATOM 1534 O O . GLN A 1 188 ? 15.426 -10.573 0.787 1.00 91.38 188 GLN A O 1
ATOM 1539 N N . GLU A 1 189 ? 13.811 -9.205 1.534 1.00 91.56 189 GLU A N 1
ATOM 1540 C CA . GLU A 1 189 ? 12.715 -10.168 1.360 1.00 91.56 189 GLU A CA 1
ATOM 1541 C C . GLU A 1 189 ? 12.217 -10.293 -0.083 1.00 91.56 189 GLU A C 1
ATOM 1543 O O . GLU A 1 189 ? 11.803 -11.372 -0.494 1.00 91.56 189 GLU A O 1
ATOM 1548 N N . TYR A 1 190 ? 12.219 -9.196 -0.847 1.00 93.12 190 TYR A N 1
ATOM 1549 C CA . TYR A 1 190 ? 11.592 -9.150 -2.175 1.00 93.12 190 TYR A CA 1
ATOM 1550 C C . TYR A 1 190 ? 12.568 -8.785 -3.301 1.00 93.12 190 TYR A C 1
ATOM 1552 O O . TYR A 1 190 ? 12.146 -8.659 -4.447 1.00 93.12 190 TYR A O 1
ATOM 1560 N N . ASP A 1 191 ? 13.852 -8.550 -3.003 1.00 90.25 191 ASP A N 1
ATOM 1561 C CA . ASP A 1 191 ? 14.880 -8.091 -3.961 1.00 90.25 191 ASP A CA 1
ATOM 1562 C C . ASP A 1 191 ? 14.451 -6.858 -4.795 1.00 90.25 191 ASP A C 1
ATOM 1564 O O . ASP A 1 191 ? 14.848 -6.652 -5.946 1.00 90.25 191 ASP A O 1
ATOM 1568 N N . GLY A 1 192 ? 13.592 -6.016 -4.204 1.00 87.75 192 GLY A N 1
ATOM 1569 C CA . GLY A 1 192 ? 12.993 -4.843 -4.849 1.00 87.75 192 GLY A CA 1
ATOM 1570 C C . GLY A 1 192 ? 11.909 -5.146 -5.890 1.00 87.75 192 GLY A C 1
ATOM 1571 O O . GLY A 1 192 ? 11.552 -4.258 -6.664 1.00 87.75 192 GLY A O 1
ATOM 1572 N N . SER A 1 193 ? 11.387 -6.370 -5.917 1.00 93.19 193 SER A N 1
ATOM 1573 C CA . SER A 1 193 ? 10.257 -6.777 -6.753 1.00 93.19 193 SER A CA 1
ATOM 1574 C C . SER A 1 193 ? 8.934 -6.355 -6.116 1.00 93.19 193 SER A C 1
ATOM 1576 O O . SER A 1 193 ? 8.759 -6.391 -4.896 1.00 93.19 193 SER A O 1
ATOM 1578 N N . CYS A 1 194 ? 7.978 -5.938 -6.943 1.00 95.31 194 CYS A N 1
ATOM 1579 C CA . CYS A 1 194 ? 6.658 -5.528 -6.475 1.00 95.31 194 CYS A CA 1
ATOM 1580 C C . CYS A 1 194 ? 5.865 -6.710 -5.889 1.00 95.31 194 CYS A C 1
ATOM 1582 O O . CYS A 1 194 ? 5.700 -7.753 -6.529 1.00 95.31 194 CYS A O 1
ATOM 1584 N N . GLN A 1 195 ? 5.277 -6.523 -4.706 1.00 95.44 195 GLN A N 1
ATOM 1585 C CA . GLN A 1 195 ? 4.425 -7.532 -4.068 1.00 95.44 195 GLN A CA 1
ATOM 1586 C C . GLN A 1 195 ? 3.084 -7.752 -4.774 1.00 95.44 195 GLN A C 1
ATOM 1588 O O . GLN A 1 195 ? 2.429 -8.734 -4.474 1.00 95.44 195 GLN A O 1
ATOM 1593 N N . ILE A 1 196 ? 2.685 -6.889 -5.713 1.00 94.56 196 ILE A N 1
ATOM 1594 C CA . ILE A 1 196 ? 1.444 -7.054 -6.490 1.00 94.56 196 ILE A CA 1
ATOM 1595 C C . ILE A 1 196 ? 1.773 -7.587 -7.883 1.00 94.56 196 ILE A C 1
ATOM 1597 O O . ILE A 1 196 ? 1.400 -8.694 -8.232 1.00 94.56 196 ILE A O 1
ATOM 1601 N N . CYS A 1 197 ? 2.541 -6.832 -8.672 1.00 93.69 197 CYS A N 1
ATOM 1602 C CA . CYS A 1 197 ? 2.756 -7.145 -10.090 1.00 93.69 197 CYS A CA 1
ATOM 1603 C C . CYS A 1 197 ? 4.086 -7.847 -10.407 1.00 93.69 197 CYS A C 1
ATOM 1605 O O . CYS A 1 197 ? 4.438 -7.960 -11.575 1.00 93.69 197 CYS A O 1
ATOM 1607 N N . ASN A 1 198 ? 4.876 -8.214 -9.393 1.00 93.81 198 ASN A N 1
ATOM 1608 C CA . ASN A 1 198 ? 6.203 -8.843 -9.514 1.00 93.81 198 ASN A CA 1
ATOM 1609 C C . ASN A 1 198 ? 7.270 -8.040 -10.295 1.00 93.81 198 ASN A C 1
ATOM 1611 O O . ASN A 1 198 ? 8.427 -8.434 -10.367 1.00 93.81 198 ASN A O 1
ATOM 1615 N N . THR A 1 199 ? 6.931 -6.869 -10.842 1.00 92.50 199 THR A N 1
ATOM 1616 C CA . THR A 1 199 ? 7.874 -6.040 -11.599 1.00 92.50 199 THR A CA 1
ATOM 1617 C C . THR A 1 199 ? 9.025 -5.562 -10.718 1.00 92.50 199 THR A C 1
ATOM 1619 O O . THR A 1 199 ? 8.799 -4.963 -9.661 1.00 92.50 199 THR A O 1
ATOM 1622 N N . ARG A 1 200 ? 10.252 -5.758 -11.206 1.00 90.75 200 ARG A N 1
ATOM 1623 C CA . A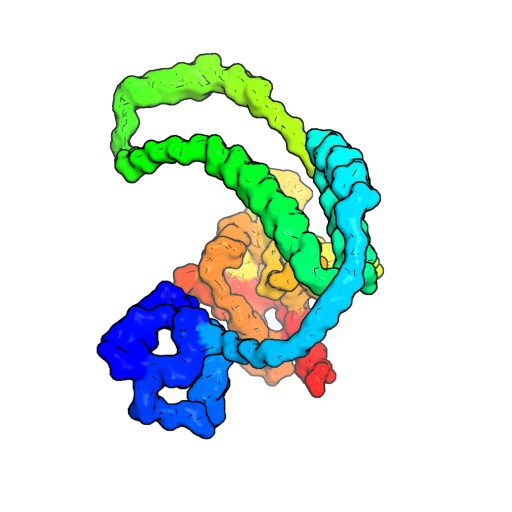RG A 1 200 ? 11.494 -5.237 -10.632 1.00 90.75 200 ARG A CA 1
ATOM 1624 C C . ARG A 1 200 ? 12.074 -4.168 -11.555 1.00 90.75 200 ARG A C 1
ATOM 1626 O O . ARG A 1 200 ? 12.358 -4.441 -12.717 1.00 90.75 200 ARG A O 1
ATOM 1633 N N . LEU A 1 201 ? 12.258 -2.949 -11.047 1.00 87.81 201 LEU A N 1
ATOM 1634 C CA . LEU A 1 201 ? 12.779 -1.827 -11.835 1.00 87.81 201 LEU A CA 1
ATOM 1635 C C . LEU A 1 201 ? 14.260 -1.581 -11.531 1.00 87.81 201 LEU A C 1
ATOM 1637 O O . LEU A 1 201 ? 14.603 -0.950 -10.532 1.00 87.81 201 LEU A O 1
ATOM 1641 N N . ALA A 1 202 ? 15.144 -2.048 -12.409 1.00 83.50 202 ALA A N 1
ATOM 1642 C CA . ALA A 1 202 ? 16.589 -1.832 -12.316 1.00 83.50 202 ALA A CA 1
ATOM 1643 C C . ALA A 1 202 ? 17.034 -0.673 -13.232 1.00 83.50 202 ALA A C 1
ATOM 1645 O O . ALA A 1 202 ? 17.695 -0.887 -14.241 1.00 83.50 202 ALA A O 1
ATOM 1646 N N . ILE A 1 203 ? 16.612 0.558 -12.912 1.00 72.75 203 ILE A N 1
ATOM 1647 C CA . ILE A 1 203 ? 16.811 1.741 -13.780 1.00 72.75 203 ILE A CA 1
ATOM 1648 C C . ILE A 1 203 ? 18.241 2.304 -13.677 1.00 72.75 203 ILE A C 1
ATOM 1650 O O . ILE A 1 203 ? 18.783 2.811 -14.654 1.00 72.75 203 ILE A O 1
ATOM 1654 N N . THR A 1 204 ? 18.879 2.211 -12.511 1.00 58.06 204 THR A N 1
ATOM 1655 C CA . THR A 1 204 ? 20.249 2.695 -12.274 1.00 58.06 204 THR A CA 1
ATOM 1656 C C . THR A 1 204 ? 21.029 1.704 -11.409 1.00 58.06 204 THR A C 1
ATOM 1658 O O . THR A 1 204 ? 20.447 0.755 -10.879 1.00 58.06 204 THR A O 1
ATOM 1661 N N . LYS A 1 205 ? 22.361 1.884 -11.307 1.00 61.72 205 LYS A N 1
ATOM 1662 C CA . LYS A 1 205 ? 23.262 1.067 -10.468 1.00 61.72 205 LYS A CA 1
ATOM 1663 C C . LYS A 1 205 ? 22.567 0.688 -9.156 1.00 61.72 205 LYS A C 1
ATOM 1665 O O . LYS A 1 205 ? 22.126 1.573 -8.431 1.00 61.72 205 LYS A O 1
ATOM 1670 N N . ASN A 1 206 ? 22.491 -0.621 -8.907 1.00 68.62 206 ASN A N 1
ATOM 1671 C CA . ASN A 1 206 ? 21.937 -1.280 -7.721 1.00 68.62 206 ASN A CA 1
ATOM 1672 C C . ASN A 1 206 ? 21.928 -0.355 -6.478 1.00 68.62 206 ASN A C 1
ATOM 1674 O O . ASN A 1 206 ? 22.999 0.129 -6.101 1.00 68.62 206 ASN A O 1
ATOM 1678 N N . PRO A 1 207 ? 20.789 -0.119 -5.798 1.00 74.00 207 PRO A N 1
ATOM 1679 C CA . PRO A 1 207 ? 19.614 -0.990 -5.684 1.00 74.00 207 PRO A CA 1
ATOM 1680 C C . PRO A 1 207 ? 18.469 -0.722 -6.685 1.00 74.00 207 PRO A C 1
ATOM 1682 O O . PRO A 1 207 ? 18.339 0.394 -7.182 1.00 74.00 207 PRO A O 1
ATOM 1685 N N . PRO A 1 208 ? 17.587 -1.717 -6.919 1.00 84.56 208 PRO A N 1
ATOM 1686 C CA . PRO A 1 208 ? 16.358 -1.541 -7.694 1.00 84.56 208 PRO A CA 1
ATOM 1687 C C . PRO A 1 208 ? 15.455 -0.450 -7.099 1.00 84.56 208 PRO A C 1
ATOM 1689 O O . PRO A 1 208 ? 15.403 -0.254 -5.881 1.00 84.56 208 PRO A O 1
ATOM 1692 N N . LEU A 1 209 ? 14.720 0.246 -7.968 1.00 89.00 209 LEU A N 1
ATOM 1693 C CA . LEU A 1 209 ? 13.778 1.292 -7.588 1.00 89.00 209 LEU A CA 1
ATOM 1694 C C . LEU A 1 209 ? 12.447 0.676 -7.147 1.00 89.00 209 LEU A C 1
ATOM 1696 O O . LEU A 1 209 ? 11.703 0.118 -7.952 1.00 89.00 209 LEU A O 1
ATOM 1700 N N . PHE A 1 210 ? 12.115 0.858 -5.874 1.00 93.06 210 PHE A N 1
ATOM 1701 C CA . PHE A 1 210 ? 10.816 0.509 -5.309 1.00 93.06 210 PHE A CA 1
ATOM 1702 C C . PHE A 1 210 ? 10.411 1.512 -4.227 1.00 93.06 210 PHE A C 1
ATOM 1704 O O . PHE A 1 210 ? 11.238 2.229 -3.648 1.00 93.06 210 PHE A O 1
ATOM 1711 N N . PHE A 1 211 ? 9.115 1.548 -3.941 1.00 92.88 211 PHE A N 1
ATOM 1712 C CA . PHE A 1 211 ? 8.513 2.419 -2.946 1.00 92.88 211 PHE A CA 1
ATOM 1713 C C . PHE A 1 211 ? 7.968 1.612 -1.776 1.00 92.88 211 PHE A C 1
ATOM 1715 O O . PHE A 1 211 ? 7.466 0.500 -1.929 1.00 92.88 211 PHE A O 1
ATOM 1722 N N . VAL A 1 212 ? 8.065 2.215 -0.593 1.00 92.75 212 VAL A N 1
ATOM 1723 C CA . VAL A 1 212 ? 7.518 1.661 0.643 1.00 92.75 212 VAL A CA 1
ATOM 1724 C C . VAL A 1 212 ? 6.124 2.233 0.843 1.00 92.75 212 VAL A C 1
ATOM 1726 O O . VAL A 1 212 ? 5.962 3.446 1.015 1.00 92.75 212 VAL A O 1
ATOM 1729 N N . TYR A 1 213 ? 5.125 1.363 0.846 1.00 92.12 213 TYR A N 1
ATOM 1730 C CA . TYR A 1 213 ? 3.760 1.711 1.222 1.00 92.12 213 TYR A CA 1
ATOM 1731 C C . TYR A 1 213 ? 3.480 1.263 2.652 1.00 92.12 213 TYR A C 1
ATOM 1733 O O . TYR A 1 213 ? 4.008 0.244 3.082 1.00 92.12 213 TYR A O 1
ATOM 1741 N N . ARG A 1 214 ? 2.679 2.031 3.400 1.00 90.31 214 ARG A N 1
ATOM 1742 C CA . ARG A 1 214 ? 2.277 1.676 4.768 1.00 90.31 214 ARG A CA 1
ATOM 1743 C C . ARG A 1 214 ? 0.806 1.305 4.782 1.00 90.31 214 ARG A C 1
ATOM 1745 O O . ARG A 1 214 ? -0.000 2.145 4.398 1.00 90.31 214 ARG A O 1
ATOM 1752 N N . ILE A 1 215 ? 0.484 0.101 5.250 1.00 89.12 215 ILE A N 1
ATOM 1753 C CA . ILE A 1 215 ? -0.893 -0.421 5.278 1.00 89.12 215 ILE A CA 1
ATOM 1754 C C . ILE A 1 215 ? -1.765 0.461 6.173 1.00 89.12 215 ILE A C 1
ATOM 1756 O O . ILE A 1 215 ? -2.818 0.940 5.766 1.00 89.12 215 ILE A O 1
ATOM 1760 N N . LEU A 1 216 ? -1.288 0.732 7.388 1.00 84.56 216 LEU A N 1
ATOM 1761 C CA . LEU A 1 216 ? -1.934 1.617 8.346 1.00 84.56 216 LEU A CA 1
ATOM 1762 C C . LEU A 1 216 ? -1.233 2.977 8.334 1.00 84.56 216 LEU A C 1
ATOM 1764 O O . LEU A 1 216 ? -0.131 3.151 8.871 1.00 84.56 216 LEU A O 1
ATOM 1768 N N . THR A 1 217 ? -1.882 3.969 7.726 1.00 66.81 217 THR A N 1
ATOM 1769 C CA . THR A 1 217 ? -1.394 5.350 7.662 1.00 66.81 217 THR A CA 1
ATOM 1770 C C . THR A 1 217 ? -1.847 6.152 8.880 1.00 66.81 217 THR A C 1
ATOM 1772 O O . THR A 1 217 ? -2.712 7.019 8.786 1.00 66.81 217 THR A O 1
ATOM 1775 N N . LEU A 1 218 ? -1.246 5.915 10.044 1.00 58.41 218 LEU A N 1
ATOM 1776 C CA . LEU A 1 218 ? -1.299 6.910 11.118 1.00 58.41 218 LEU A CA 1
ATOM 1777 C C . LEU A 1 218 ? -0.140 7.869 10.893 1.00 58.41 218 LEU A C 1
ATOM 1779 O O . LEU A 1 218 ? 1.006 7.454 11.024 1.00 58.41 218 LEU A O 1
ATOM 1783 N N . GLN A 1 219 ? -0.448 9.110 10.503 1.00 54.75 219 GLN A N 1
ATOM 1784 C CA . GLN A 1 219 ? 0.478 10.220 10.235 1.00 54.75 219 GLN A CA 1
ATOM 1785 C C . GLN A 1 219 ? 1.769 10.153 11.079 1.00 54.75 219 GLN A C 1
ATOM 1787 O O . GLN A 1 219 ? 1.793 10.742 12.144 1.00 54.75 219 GLN A O 1
ATOM 1792 N N . ASN A 1 220 ? 2.802 9.410 10.653 1.00 53.28 220 ASN A N 1
ATOM 1793 C CA . ASN A 1 220 ? 4.167 9.256 11.205 1.00 53.28 220 ASN A CA 1
ATOM 1794 C C . ASN A 1 220 ? 4.412 9.320 12.741 1.00 53.28 220 ASN A C 1
ATOM 1796 O O . ASN A 1 220 ? 5.567 9.371 13.159 1.00 53.28 220 ASN A O 1
ATOM 1800 N N . LYS A 1 221 ? 3.385 9.295 13.596 1.00 58.62 221 LYS A N 1
ATOM 1801 C CA . LYS A 1 221 ? 3.483 9.609 15.032 1.00 58.62 221 LYS A CA 1
ATOM 1802 C C . LYS A 1 221 ? 3.748 8.377 15.891 1.00 58.62 221 LYS A C 1
ATOM 1804 O O . LYS A 1 221 ? 4.200 8.515 17.021 1.00 58.62 221 LYS A O 1
ATOM 1809 N N . ARG A 1 222 ? 3.483 7.170 15.380 1.00 68.62 222 ARG A N 1
ATOM 1810 C CA . ARG A 1 222 ? 3.650 5.927 16.145 1.00 68.62 222 ARG A CA 1
ATOM 1811 C C . ARG A 1 222 ? 4.930 5.200 15.749 1.00 68.62 222 ARG A C 1
ATOM 1813 O O . ARG A 1 222 ? 5.197 5.006 14.565 1.00 68.62 222 ARG A O 1
ATOM 1820 N N . GLY A 1 223 ? 5.701 4.764 16.749 1.00 70.62 223 GLY A N 1
ATOM 1821 C CA . GLY A 1 223 ? 6.974 4.060 16.548 1.00 70.62 223 GLY A CA 1
ATOM 1822 C C . GLY A 1 223 ? 6.845 2.791 15.698 1.00 70.62 223 GLY A C 1
ATOM 1823 O O . GLY A 1 223 ? 7.755 2.477 14.936 1.00 70.62 223 GLY A O 1
ATOM 1824 N N . TRP A 1 224 ? 5.682 2.131 15.745 1.00 79.81 224 TRP A N 1
ATOM 1825 C CA . TRP A 1 224 ? 5.407 0.917 14.980 1.00 79.81 224 TRP A CA 1
ATOM 1826 C C . TRP A 1 224 ? 5.105 1.144 13.494 1.00 79.81 224 TRP A C 1
ATOM 1828 O O . TRP A 1 224 ? 5.128 0.196 12.719 1.00 79.81 224 TRP A O 1
ATOM 1838 N N . ALA A 1 225 ? 4.854 2.383 13.054 1.00 81.12 225 ALA A N 1
ATOM 1839 C CA . ALA A 1 225 ? 4.435 2.658 11.675 1.00 81.12 225 ALA A CA 1
ATOM 1840 C C . ALA A 1 225 ? 5.486 2.264 10.617 1.00 81.12 225 ALA A C 1
ATOM 1842 O O . ALA A 1 225 ? 5.147 2.111 9.446 1.00 81.12 225 ALA A O 1
ATOM 1843 N N . ASN A 1 226 ? 6.752 2.132 11.025 1.00 82.19 226 ASN A N 1
ATOM 1844 C CA . ASN A 1 226 ? 7.873 1.708 10.182 1.00 82.19 226 ASN A CA 1
ATOM 1845 C C . ASN A 1 226 ? 8.347 0.281 10.494 1.00 82.19 226 ASN A C 1
ATOM 1847 O O . ASN A 1 226 ? 9.442 -0.081 10.079 1.00 82.19 226 ASN A O 1
ATOM 1851 N N . LEU A 1 227 ? 7.581 -0.494 11.260 1.00 87.44 227 LEU A N 1
ATOM 1852 C CA . LEU A 1 227 ? 7.891 -1.900 11.480 1.00 87.44 227 LEU A CA 1
ATO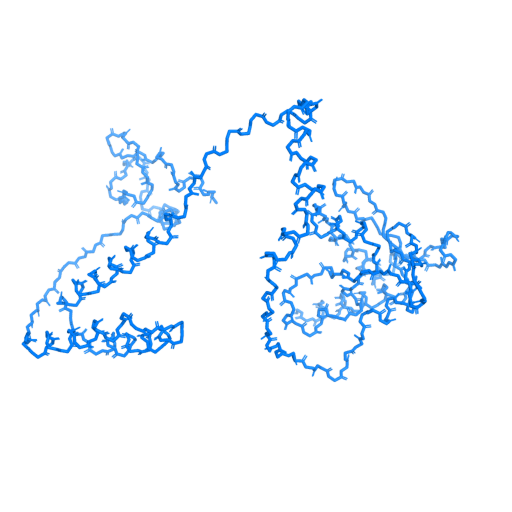M 1853 C C . LEU A 1 227 ? 7.473 -2.731 10.273 1.00 87.44 227 LEU A C 1
ATOM 1855 O O . LEU A 1 227 ? 6.610 -2.339 9.486 1.00 87.44 227 LEU A O 1
ATOM 1859 N N . GLU A 1 228 ? 8.109 -3.885 10.157 1.00 89.94 228 GLU A N 1
ATOM 1860 C CA . GLU A 1 228 ? 8.046 -4.763 8.997 1.00 89.94 228 GLU A CA 1
ATOM 1861 C C . GLU A 1 228 ? 6.627 -5.213 8.680 1.00 89.94 228 GLU A C 1
ATOM 1863 O O . GLU A 1 228 ? 6.261 -5.221 7.518 1.00 89.94 228 GLU A O 1
ATOM 1868 N N . PHE A 1 229 ? 5.796 -5.475 9.691 1.00 90.19 229 PHE A N 1
ATOM 1869 C CA . PHE A 1 229 ? 4.408 -5.896 9.477 1.00 90.19 229 PHE A CA 1
ATOM 1870 C C . PHE A 1 229 ? 3.542 -4.847 8.759 1.00 90.19 229 PHE A C 1
ATOM 1872 O O . PHE A 1 229 ? 2.504 -5.182 8.200 1.00 90.19 229 PHE A O 1
ATOM 1879 N N . ASN A 1 230 ? 3.915 -3.563 8.822 1.00 90.75 230 ASN A N 1
ATOM 1880 C CA . ASN A 1 230 ? 3.095 -2.465 8.311 1.00 90.75 230 ASN A CA 1
ATOM 1881 C C . ASN A 1 230 ? 3.569 -1.953 6.947 1.00 90.75 230 ASN A C 1
ATOM 1883 O O . ASN A 1 230 ? 3.041 -0.946 6.475 1.00 90.75 230 ASN A O 1
ATOM 1887 N N . VAL A 1 231 ? 4.589 -2.560 6.335 1.00 92.00 231 VAL A N 1
ATOM 1888 C CA . VAL A 1 231 ? 5.233 -2.020 5.130 1.00 92.00 231 VAL A CA 1
ATOM 1889 C C . VAL A 1 231 ? 5.142 -2.977 3.951 1.00 92.00 231 VAL A C 1
ATOM 1891 O O . VAL A 1 231 ? 5.320 -4.172 4.106 1.00 92.00 231 VAL A O 1
ATOM 1894 N N . ILE A 1 232 ? 4.892 -2.445 2.756 1.00 93.94 232 ILE A N 1
ATOM 1895 C CA . ILE A 1 232 ? 4.772 -3.214 1.509 1.00 93.94 232 ILE A CA 1
ATOM 1896 C C . ILE A 1 232 ? 5.757 -2.664 0.469 1.00 93.94 232 ILE A C 1
ATOM 1898 O O . ILE A 1 232 ? 5.932 -1.445 0.359 1.00 93.94 232 ILE A O 1
ATOM 1902 N N . CYS A 1 233 ? 6.381 -3.558 -0.301 1.00 95.06 233 CYS A N 1
ATOM 1903 C CA . CYS A 1 233 ? 7.231 -3.252 -1.451 1.00 95.06 233 CYS A CA 1
ATOM 1904 C C . CYS A 1 233 ? 6.400 -3.121 -2.732 1.00 95.06 233 CYS A C 1
ATOM 1906 O O . CYS A 1 233 ? 5.795 -4.092 -3.191 1.00 95.06 233 CYS A O 1
ATOM 1908 N N . LEU A 1 234 ? 6.391 -1.930 -3.336 1.00 95.56 234 LEU A N 1
ATOM 1909 C CA . LEU A 1 234 ? 5.626 -1.646 -4.550 1.00 95.56 234 LEU A CA 1
ATOM 1910 C C . LEU A 1 234 ? 6.478 -0.977 -5.629 1.00 95.56 234 LEU A C 1
ATOM 1912 O O . LEU A 1 234 ? 7.347 -0.153 -5.338 1.00 95.56 234 LEU A O 1
ATOM 1916 N N . CYS A 1 235 ? 6.164 -1.262 -6.892 1.00 94.44 235 CYS A N 1
ATOM 1917 C CA . CYS A 1 235 ? 6.638 -0.453 -8.014 1.00 94.44 235 CYS A CA 1
ATOM 1918 C C . CYS A 1 235 ? 5.937 0.927 -8.018 1.00 94.44 235 CYS A C 1
ATOM 1920 O O . CYS A 1 235 ? 4.857 1.055 -7.434 1.00 94.44 235 CYS A O 1
ATOM 1922 N N . PRO A 1 236 ? 6.498 1.952 -8.690 1.00 93.81 236 PRO A N 1
ATOM 1923 C CA . PRO A 1 236 ? 5.893 3.282 -8.781 1.00 93.81 236 PRO A CA 1
ATOM 1924 C C . PRO A 1 236 ? 4.419 3.254 -9.207 1.00 93.81 236 PRO A C 1
ATOM 1926 O O . PRO A 1 236 ? 3.599 3.933 -8.598 1.00 93.81 236 PRO A O 1
ATOM 1929 N N . ASN A 1 237 ? 4.052 2.404 -10.170 1.00 93.31 237 ASN A N 1
ATOM 1930 C CA . ASN A 1 237 ? 2.669 2.305 -10.645 1.00 93.31 237 ASN A CA 1
ATOM 1931 C C . ASN A 1 237 ? 1.726 1.768 -9.559 1.00 93.31 237 ASN A C 1
ATOM 1933 O O . ASN A 1 237 ? 0.721 2.400 -9.242 1.00 93.31 237 ASN A O 1
ATOM 1937 N N . CYS A 1 238 ? 2.056 0.624 -8.948 1.00 93.75 238 CYS A N 1
ATOM 1938 C CA . CYS A 1 238 ? 1.223 0.039 -7.893 1.00 93.75 238 CYS A CA 1
ATOM 1939 C C . CYS A 1 238 ? 1.175 0.930 -6.647 1.00 93.75 238 CYS A C 1
ATOM 1941 O O . CYS A 1 238 ? 0.134 1.017 -6.000 1.00 93.75 238 CYS A O 1
ATOM 1943 N N . TRP A 1 239 ? 2.275 1.618 -6.330 1.00 94.44 239 TRP A N 1
ATOM 1944 C CA . TRP A 1 239 ? 2.327 2.573 -5.229 1.00 94.44 239 TRP A CA 1
ATOM 1945 C C . TRP A 1 239 ? 1.378 3.748 -5.456 1.00 94.44 239 TRP A C 1
ATOM 1947 O O . TRP A 1 239 ? 0.585 4.060 -4.570 1.00 94.44 239 TRP A O 1
ATOM 1957 N N . SER A 1 240 ? 1.403 4.354 -6.646 1.00 92.75 240 SER A N 1
ATOM 1958 C CA . SER A 1 240 ? 0.506 5.459 -6.995 1.00 92.75 240 SER A CA 1
ATOM 1959 C C . SER A 1 240 ? -0.958 5.026 -6.963 1.00 92.75 240 SER A C 1
ATOM 1961 O O . SER A 1 240 ? -1.791 5.723 -6.386 1.00 92.75 240 SER A O 1
ATOM 1963 N N . ILE A 1 241 ? -1.266 3.840 -7.496 1.00 92.44 241 ILE A N 1
ATOM 1964 C CA . ILE A 1 241 ? -2.624 3.291 -7.474 1.00 92.44 241 ILE A CA 1
ATOM 1965 C C . ILE A 1 241 ? -3.107 3.066 -6.034 1.00 92.44 241 ILE A C 1
ATOM 1967 O O . ILE A 1 241 ? -4.228 3.433 -5.710 1.00 92.44 241 ILE A O 1
ATOM 1971 N N . LEU A 1 242 ? -2.279 2.514 -5.146 1.00 90.56 242 LEU A N 1
ATOM 1972 C CA . LEU A 1 242 ? -2.659 2.303 -3.743 1.00 90.56 242 LEU A CA 1
ATOM 1973 C C . LEU A 1 242 ? -2.708 3.594 -2.919 1.00 90.56 242 LEU A C 1
ATOM 1975 O O . LEU A 1 242 ? -3.378 3.656 -1.887 1.00 90.56 242 LEU A O 1
ATOM 1979 N N . ARG A 1 243 ? -1.954 4.619 -3.322 1.00 88.94 243 ARG A N 1
ATOM 1980 C CA . ARG A 1 243 ? -1.886 5.897 -2.610 1.00 88.94 243 ARG A CA 1
ATOM 1981 C C . ARG A 1 243 ? -3.049 6.818 -2.951 1.00 88.94 243 ARG A C 1
ATOM 1983 O O . ARG A 1 243 ? -3.553 7.484 -2.050 1.00 88.94 243 ARG A O 1
ATOM 1990 N N . TYR A 1 244 ? -3.410 6.886 -4.227 1.00 87.38 244 TYR A N 1
ATOM 1991 C CA . TYR A 1 244 ? -4.394 7.834 -4.749 1.00 87.38 244 TYR A CA 1
ATOM 1992 C C . TYR A 1 244 ? -5.676 7.157 -5.237 1.00 87.38 244 TYR A C 1
ATOM 1994 O O . TYR A 1 244 ? -6.711 7.808 -5.335 1.00 87.38 244 TYR A O 1
ATOM 2002 N N . GLY A 1 245 ? -5.625 5.861 -5.537 1.00 84.12 245 GLY A N 1
ATOM 2003 C CA . GLY A 1 245 ? -6.795 5.076 -5.899 1.00 84.12 245 GLY A CA 1
ATOM 2004 C C . GLY A 1 245 ? -7.564 4.576 -4.680 1.00 84.12 245 GLY A C 1
ATOM 2005 O O . GLY A 1 245 ? -7.030 4.445 -3.576 1.00 84.12 245 GLY A O 1
ATOM 2006 N N . ASN A 1 246 ? -8.838 4.253 -4.899 1.00 82.44 246 ASN A N 1
ATOM 2007 C CA . ASN A 1 246 ? -9.643 3.564 -3.901 1.00 82.44 246 ASN A CA 1
ATOM 2008 C C . ASN A 1 246 ? -9.100 2.138 -3.714 1.00 82.44 246 ASN A C 1
ATOM 2010 O O . ASN A 1 246 ? -9.022 1.373 -4.680 1.00 82.44 246 ASN A O 1
ATOM 2014 N N . SER A 1 247 ? -8.693 1.799 -2.494 1.00 86.19 247 SER A N 1
ATOM 2015 C CA . SER A 1 247 ? -8.131 0.491 -2.171 1.00 86.19 247 SER A CA 1
ATOM 2016 C C . SER A 1 247 ? -8.604 -0.002 -0.812 1.00 86.19 247 SER A C 1
ATOM 2018 O O . SER A 1 247 ? -8.712 0.764 0.148 1.00 86.19 247 SER A O 1
ATOM 2020 N N . ASN A 1 248 ? -8.881 -1.300 -0.733 1.00 86.75 248 ASN A N 1
ATOM 2021 C CA . ASN A 1 248 ? -9.283 -1.965 0.494 1.00 86.75 248 ASN A CA 1
ATOM 2022 C C . ASN A 1 248 ? -8.255 -3.042 0.850 1.00 86.75 248 ASN A C 1
ATOM 2024 O O . ASN A 1 248 ? -8.178 -4.098 0.224 1.00 86.75 248 ASN A O 1
ATOM 2028 N N . LEU A 1 249 ? -7.464 -2.750 1.882 1.00 88.12 249 LEU A N 1
ATOM 2029 C CA . LEU A 1 249 ? -6.404 -3.622 2.390 1.00 88.12 249 LEU A CA 1
ATOM 2030 C C . LEU A 1 249 ? -6.820 -4.403 3.646 1.00 88.12 249 LEU A C 1
ATOM 2032 O O . LEU A 1 249 ? -5.982 -5.052 4.266 1.00 88.12 249 LEU A O 1
ATOM 2036 N N . LYS A 1 250 ? -8.097 -4.349 4.053 1.00 87.00 250 LYS A N 1
ATOM 2037 C CA . LYS A 1 250 ? -8.571 -5.008 5.284 1.00 87.00 250 LYS A CA 1
ATOM 2038 C C . LYS A 1 250 ? -8.374 -6.523 5.250 1.00 87.00 250 LYS A C 1
ATOM 2040 O O . LYS A 1 250 ? -8.042 -7.104 6.280 1.00 87.00 250 LYS A O 1
ATOM 2045 N N . ASN A 1 251 ? -8.501 -7.130 4.070 1.00 89.94 251 ASN A N 1
ATOM 2046 C CA . ASN A 1 251 ? -8.309 -8.567 3.878 1.00 89.94 251 ASN A CA 1
ATOM 2047 C C . ASN A 1 251 ? -6.931 -9.049 4.341 1.00 89.94 251 ASN A C 1
ATOM 2049 O O . ASN A 1 251 ? -6.821 -10.165 4.828 1.00 89.94 251 ASN A O 1
ATOM 2053 N N . ILE A 1 252 ? -5.896 -8.207 4.281 1.00 92.44 252 ILE A N 1
ATOM 2054 C CA . ILE A 1 252 ? -4.552 -8.580 4.742 1.00 92.44 252 ILE A CA 1
ATOM 2055 C C . ILE A 1 252 ? -4.568 -9.012 6.217 1.00 92.44 252 ILE A C 1
ATOM 2057 O O . ILE A 1 252 ? -3.940 -10.004 6.576 1.00 92.44 252 ILE A O 1
ATOM 2061 N N . PHE A 1 253 ? -5.329 -8.317 7.068 1.00 90.94 253 PHE A N 1
ATOM 2062 C CA . PHE A 1 253 ? -5.448 -8.676 8.484 1.00 90.94 253 PHE A CA 1
ATOM 2063 C C . PHE A 1 253 ? -6.332 -9.908 8.708 1.00 90.94 253 PHE A C 1
ATOM 2065 O O . PHE A 1 253 ? -6.030 -10.703 9.590 1.00 90.94 253 PHE A O 1
ATOM 2072 N N . HIS A 1 254 ? -7.366 -10.096 7.882 1.00 91.62 254 HIS A N 1
ATOM 2073 C CA . HIS A 1 254 ? -8.210 -11.299 7.899 1.00 91.62 254 HIS A CA 1
ATOM 2074 C C . HIS A 1 254 ? -7.405 -12.565 7.584 1.00 91.62 254 HIS A C 1
ATOM 2076 O O . HIS A 1 254 ? -7.518 -13.582 8.258 1.00 91.62 254 HIS A O 1
ATOM 2082 N N . TYR A 1 255 ? -6.524 -12.504 6.586 1.00 92.06 255 TYR A N 1
ATOM 2083 C CA . TYR A 1 255 ? -5.636 -13.626 6.287 1.00 92.06 255 TYR A CA 1
ATOM 2084 C C . TYR A 1 255 ? -4.562 -13.823 7.362 1.00 92.06 255 TYR A C 1
ATOM 2086 O O . TYR A 1 255 ? -4.214 -14.960 7.664 1.00 92.06 255 TYR A O 1
ATOM 2094 N N . ALA A 1 256 ? -4.072 -12.753 7.997 1.00 90.94 256 ALA A N 1
ATOM 2095 C CA . ALA A 1 256 ? -3.143 -12.880 9.120 1.00 90.94 256 ALA A CA 1
ATOM 2096 C C . ALA A 1 256 ? -3.754 -13.633 10.317 1.00 90.94 256 ALA A C 1
ATOM 2098 O O . ALA A 1 256 ? -3.036 -14.377 10.988 1.00 90.94 256 ALA A O 1
ATOM 2099 N N . GLU A 1 257 ? -5.057 -13.460 10.559 1.00 92.25 257 GLU A N 1
ATOM 2100 C CA . GLU A 1 257 ? -5.836 -14.231 11.534 1.00 92.25 257 GLU A CA 1
ATOM 2101 C C . GLU A 1 257 ? -5.910 -15.711 11.147 1.00 92.25 257 GLU A C 1
ATOM 2103 O O . GLU A 1 257 ? -5.474 -16.557 11.924 1.00 92.25 257 GLU A O 1
ATOM 2108 N N . LYS A 1 258 ? -6.304 -16.031 9.910 1.00 92.19 258 LYS A N 1
ATOM 2109 C CA . LYS A 1 258 ? -6.327 -17.423 9.427 1.00 92.19 258 LYS A CA 1
ATOM 2110 C C . LYS A 1 258 ? -4.969 -18.119 9.526 1.00 92.19 258 LYS A C 1
ATOM 2112 O O . LYS A 1 258 ? -4.885 -19.297 9.865 1.00 92.19 258 LYS A O 1
ATOM 2117 N N . VAL A 1 259 ? -3.880 -17.395 9.264 1.00 91.69 259 VAL A N 1
ATOM 2118 C CA . VAL A 1 259 ? -2.518 -17.918 9.459 1.00 91.69 259 VAL A CA 1
ATOM 2119 C C . VAL A 1 259 ? -2.211 -18.127 10.946 1.00 91.69 259 VAL A C 1
ATOM 2121 O O . VAL A 1 259 ? -1.539 -19.096 11.293 1.00 91.69 259 VAL A O 1
ATOM 2124 N N . ALA A 1 260 ? -2.705 -17.268 11.849 1.00 89.75 260 ALA A N 1
ATOM 2125 C CA . ALA A 1 260 ? -2.555 -17.476 13.293 1.00 89.75 260 ALA A CA 1
ATOM 2126 C C . ALA A 1 260 ? -3.235 -18.767 13.771 1.00 89.75 260 ALA A C 1
ATOM 2128 O O . ALA A 1 260 ? -2.722 -19.381 14.710 1.00 89.75 260 ALA A O 1
ATOM 2129 N N . GLU A 1 261 ? -4.343 -19.143 13.134 1.00 91.00 261 GLU A N 1
ATOM 2130 C CA . GLU A 1 261 ? -5.170 -20.320 13.430 1.00 91.00 261 GLU A CA 1
ATOM 2131 C C . GLU A 1 261 ? -4.725 -21.582 12.667 1.00 91.00 261 GLU A C 1
ATOM 2133 O O . GLU A 1 261 ? -5.268 -22.662 12.880 1.00 91.00 261 GLU A O 1
ATOM 2138 N N . ASN A 1 262 ? -3.671 -21.480 11.847 1.00 88.25 262 ASN A N 1
ATOM 2139 C CA . ASN A 1 262 ? -3.165 -22.536 10.959 1.00 88.25 262 ASN A CA 1
ATOM 2140 C C . ASN A 1 262 ? -4.168 -22.991 9.876 1.00 88.25 262 ASN A C 1
ATOM 2142 O O . ASN A 1 262 ? -4.044 -24.094 9.349 1.00 88.25 262 ASN A O 1
ATOM 2146 N N . GLU A 1 263 ? -5.129 -22.142 9.507 1.00 89.06 263 GLU A N 1
ATOM 2147 C CA . GLU A 1 263 ? -6.121 -22.417 8.456 1.00 89.06 263 GLU A CA 1
ATOM 2148 C C . GLU A 1 263 ? -5.655 -22.000 7.053 1.00 89.06 263 GLU A C 1
ATOM 2150 O O . GLU A 1 263 ? -6.316 -22.288 6.056 1.00 89.06 263 GLU A O 1
ATOM 2155 N N . PHE A 1 264 ? -4.530 -21.290 6.958 1.00 90.06 264 PHE A N 1
ATOM 2156 C CA . PHE A 1 264 ? -4.000 -20.776 5.699 1.00 90.06 264 PHE A CA 1
ATOM 2157 C C . PHE A 1 264 ? -2.498 -21.042 5.594 1.00 90.06 264 PHE A C 1
ATOM 2159 O O . PHE A 1 264 ? -1.743 -20.743 6.521 1.00 90.06 264 PHE A O 1
ATOM 2166 N N . ALA A 1 265 ? -2.067 -21.605 4.465 1.00 89.88 265 ALA A N 1
ATOM 2167 C CA . ALA A 1 265 ? -0.692 -22.026 4.217 1.00 89.88 265 ALA A CA 1
ATOM 2168 C C . ALA A 1 265 ? -0.088 -21.283 3.019 1.00 89.88 265 ALA A C 1
ATOM 2170 O O . ALA A 1 265 ? -0.803 -20.766 2.166 1.00 89.88 265 ALA A O 1
ATOM 2171 N N . ALA A 1 266 ? 1.242 -21.221 2.973 1.00 92.31 266 ALA A N 1
ATOM 2172 C CA . ALA A 1 266 ? 1.951 -20.652 1.835 1.00 92.31 266 ALA A CA 1
ATOM 2173 C C . ALA A 1 266 ? 1.940 -21.625 0.648 1.00 92.31 266 ALA A C 1
ATOM 2175 O O . ALA A 1 266 ? 2.148 -22.827 0.822 1.00 92.31 266 ALA A O 1
ATOM 2176 N N . GLU A 1 267 ? 1.787 -21.084 -0.553 1.00 92.50 267 GLU A N 1
ATOM 2177 C CA . GLU A 1 267 ? 1.781 -21.823 -1.813 1.00 92.50 267 GLU A CA 1
ATOM 2178 C C . GLU A 1 267 ? 3.053 -21.523 -2.607 1.00 92.50 267 GLU A C 1
ATOM 2180 O O . GLU A 1 267 ? 3.587 -20.412 -2.545 1.00 92.50 267 GLU A O 1
ATOM 2185 N N . HIS A 1 268 ? 3.569 -22.509 -3.342 1.00 91.56 268 HIS A N 1
ATOM 2186 C CA . HIS A 1 268 ? 4.724 -22.293 -4.212 1.00 91.56 268 HIS A CA 1
ATOM 2187 C C . HIS A 1 268 ? 4.298 -21.488 -5.444 1.00 91.56 268 HIS A C 1
ATOM 2189 O O . HIS A 1 268 ? 3.410 -21.903 -6.182 1.00 91.56 268 HIS A O 1
ATOM 2195 N N . VAL A 1 269 ? 4.973 -20.365 -5.696 1.00 91.31 269 VAL A N 1
ATOM 2196 C CA . VAL A 1 269 ? 4.743 -19.512 -6.867 1.00 91.31 269 VAL A CA 1
ATOM 2197 C C . VAL A 1 269 ? 6.000 -19.506 -7.731 1.00 91.31 269 VAL A C 1
ATOM 2199 O O . VAL A 1 269 ? 6.999 -18.868 -7.388 1.00 91.31 269 VAL A O 1
ATOM 2202 N N . ASP A 1 270 ? 5.949 -20.210 -8.862 1.00 88.19 270 ASP A N 1
ATOM 2203 C CA . ASP A 1 270 ? 7.099 -20.397 -9.762 1.00 88.19 270 ASP A CA 1
ATOM 2204 C C . ASP A 1 270 ? 7.658 -19.070 -10.282 1.00 88.19 270 ASP A C 1
ATOM 2206 O O . ASP A 1 270 ? 8.868 -18.853 -10.266 1.00 88.19 270 ASP A O 1
ATOM 2210 N N . GLU A 1 271 ? 6.780 -18.126 -10.635 1.00 87.62 271 GLU A N 1
ATOM 2211 C CA . GLU A 1 271 ? 7.151 -16.789 -11.124 1.00 87.62 271 GLU A CA 1
ATOM 2212 C C . GLU A 1 271 ? 7.981 -15.969 -10.123 1.00 87.62 271 GLU A C 1
ATOM 2214 O O . GLU A 1 271 ? 8.616 -14.975 -10.486 1.00 87.62 271 GLU A O 1
ATOM 2219 N N . ARG A 1 272 ? 7.944 -16.351 -8.843 1.00 88.62 272 ARG A N 1
ATOM 2220 C CA . ARG A 1 272 ? 8.643 -15.675 -7.747 1.00 88.62 272 ARG A CA 1
ATOM 2221 C C . ARG A 1 272 ? 9.736 -16.542 -7.117 1.00 88.62 272 ARG A C 1
ATOM 2223 O O . ARG A 1 272 ? 10.484 -16.034 -6.288 1.00 88.62 272 ARG A O 1
ATOM 2230 N N . GLY A 1 273 ? 9.856 -17.810 -7.516 1.00 85.88 273 GLY A N 1
ATOM 2231 C CA . GLY A 1 273 ? 10.908 -18.719 -7.057 1.00 85.88 273 GLY A CA 1
ATOM 2232 C C . GLY A 1 273 ? 10.838 -19.063 -5.566 1.00 85.88 273 GLY A C 1
ATOM 2233 O O . GLY A 1 273 ? 11.881 -19.185 -4.923 1.00 85.88 273 GLY A O 1
ATOM 2234 N N . GLY A 1 274 ? 9.636 -19.185 -4.994 1.00 88.56 274 GLY A N 1
ATOM 2235 C CA . GLY A 1 274 ? 9.479 -19.531 -3.581 1.00 88.56 274 GLY A CA 1
ATOM 2236 C C . GLY A 1 274 ? 8.0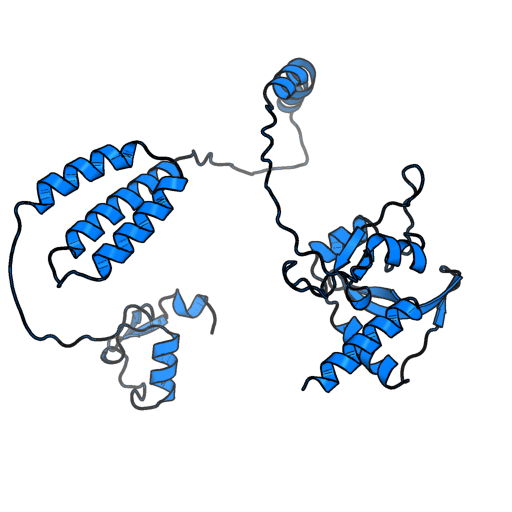32 -19.683 -3.124 1.00 88.56 274 GLY A C 1
ATOM 2237 O O . GLY A 1 274 ? 7.097 -19.547 -3.912 1.00 88.56 274 GLY A O 1
ATOM 2238 N N . SER A 1 275 ? 7.859 -19.950 -1.828 1.00 92.25 275 SER A N 1
ATOM 2239 C CA . SER A 1 275 ? 6.543 -20.082 -1.197 1.00 92.25 275 SER A CA 1
ATOM 2240 C C . SER A 1 275 ? 6.036 -18.746 -0.657 1.00 92.25 275 SER A C 1
ATOM 2242 O O . SER A 1 275 ? 6.712 -18.085 0.139 1.00 92.25 275 SER A O 1
ATOM 2244 N N . TYR A 1 276 ? 4.820 -18.374 -1.049 1.00 95.06 276 TYR A N 1
ATOM 2245 C CA . TYR A 1 276 ? 4.180 -17.114 -0.690 1.00 95.06 276 TYR A CA 1
ATOM 2246 C C . TYR A 1 276 ? 2.760 -17.333 -0.172 1.00 95.06 276 TYR A C 1
ATOM 2248 O O . TYR A 1 276 ? 2.049 -18.237 -0.595 1.00 95.06 276 TYR A O 1
ATOM 2256 N N . TYR A 1 277 ? 2.332 -16.457 0.731 1.00 95.44 277 TYR A N 1
ATOM 2257 C CA . TYR A 1 277 ? 0.926 -16.300 1.078 1.00 95.44 277 TYR A CA 1
ATOM 2258 C C . TYR A 1 277 ? 0.281 -15.364 0.058 1.00 95.44 277 TYR A C 1
ATOM 2260 O O . TYR A 1 277 ? 0.717 -14.215 -0.082 1.00 95.44 277 TYR A O 1
ATOM 2268 N N . ILE A 1 278 ? -0.727 -15.864 -0.653 1.00 95.12 278 ILE A N 1
ATOM 2269 C CA . ILE A 1 278 ? -1.453 -15.134 -1.695 1.00 95.12 278 ILE A CA 1
ATOM 2270 C C . ILE A 1 278 ? -2.706 -14.537 -1.063 1.00 95.12 278 ILE A C 1
ATOM 2272 O O . ILE A 1 278 ? -3.530 -15.256 -0.508 1.00 95.12 278 ILE A O 1
ATOM 2276 N N . ILE A 1 279 ? -2.828 -13.213 -1.081 1.00 94.69 279 ILE A N 1
ATOM 2277 C CA . ILE A 1 279 ? -3.964 -12.520 -0.472 1.00 94.69 279 ILE A CA 1
ATOM 2278 C C . ILE A 1 279 ? -4.687 -11.696 -1.522 1.00 94.69 279 ILE A C 1
ATOM 2280 O O . ILE A 1 279 ? -4.084 -10.867 -2.198 1.00 94.69 279 ILE A O 1
ATOM 2284 N N . ASP A 1 280 ? -6.004 -11.841 -1.567 1.00 94.00 280 ASP A N 1
ATOM 2285 C CA . ASP A 1 280 ? -6.858 -10.987 -2.378 1.00 94.00 280 ASP A CA 1
ATOM 2286 C C . ASP A 1 280 ? -7.082 -9.626 -1.721 1.00 94.00 280 ASP A C 1
ATOM 2288 O O . ASP A 1 280 ? -7.621 -9.510 -0.613 1.00 94.00 280 ASP A O 1
ATOM 2292 N N . ILE A 1 281 ? -6.714 -8.575 -2.447 1.00 92.69 281 ILE A N 1
ATOM 2293 C CA . ILE A 1 281 ? -6.972 -7.179 -2.109 1.00 92.69 281 ILE A CA 1
ATOM 2294 C C . ILE A 1 281 ? -7.800 -6.511 -3.200 1.00 92.69 281 ILE A C 1
ATOM 2296 O O . ILE A 1 281 ? -7.709 -6.841 -4.380 1.00 92.69 281 ILE A O 1
ATOM 2300 N N . GLU A 1 282 ? -8.599 -5.524 -2.815 1.00 92.00 282 GLU A N 1
ATOM 2301 C CA . GLU A 1 282 ? -9.407 -4.772 -3.767 1.00 92.00 282 GLU A CA 1
ATOM 2302 C C . GLU A 1 282 ? -8.701 -3.462 -4.122 1.00 92.00 282 GLU A C 1
ATOM 2304 O O . GLU A 1 282 ? -8.393 -2.641 -3.252 1.00 92.00 282 GLU A O 1
ATOM 2309 N N . ILE A 1 283 ? -8.439 -3.262 -5.411 1.00 89.69 283 ILE A N 1
ATOM 2310 C CA . ILE A 1 283 ? -7.804 -2.064 -5.954 1.00 89.69 283 ILE A CA 1
ATOM 2311 C C . ILE A 1 283 ? -8.656 -1.553 -7.112 1.00 89.69 283 ILE A C 1
ATOM 2313 O O . ILE A 1 283 ? -8.829 -2.248 -8.112 1.00 89.69 283 ILE A O 1
ATOM 2317 N N . LEU A 1 284 ? -9.155 -0.316 -7.008 1.00 88.38 284 LEU A N 1
ATOM 2318 C CA . LEU A 1 284 ? -10.011 0.311 -8.025 1.00 88.38 284 LEU A CA 1
ATOM 2319 C C . LEU A 1 284 ? -11.242 -0.552 -8.386 1.00 88.38 284 LEU A C 1
ATOM 2321 O O . LEU A 1 284 ? -11.598 -0.668 -9.557 1.00 88.38 284 LEU A O 1
ATOM 2325 N N . GLY A 1 285 ? -11.855 -1.201 -7.388 1.00 85.62 285 GLY A N 1
ATOM 2326 C CA . GLY A 1 285 ? -13.009 -2.094 -7.574 1.00 85.62 285 GLY A CA 1
ATOM 2327 C C . GLY A 1 285 ? -12.685 -3.436 -8.240 1.00 85.62 285 GLY A C 1
ATOM 2328 O O . GLY A 1 285 ? -13.594 -4.185 -8.581 1.00 85.62 285 GLY A O 1
ATOM 2329 N N . LYS A 1 286 ? -11.400 -3.743 -8.466 1.00 89.06 286 LYS A N 1
ATOM 2330 C CA . LYS A 1 286 ? -10.939 -5.020 -9.018 1.00 89.0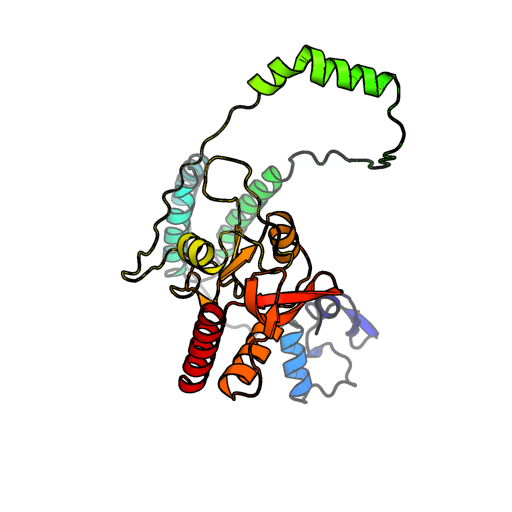6 286 LYS A CA 1
ATOM 2331 C C . LYS A 1 286 ? -10.161 -5.791 -7.963 1.00 89.06 286 LYS A C 1
ATOM 2333 O O . LYS A 1 286 ? -9.272 -5.231 -7.317 1.00 89.06 286 LYS A O 1
ATOM 2338 N N . THR A 1 287 ? -10.451 -7.079 -7.840 1.00 91.62 287 THR A N 1
ATOM 2339 C CA . THR A 1 287 ? -9.655 -7.992 -7.018 1.00 91.62 287 THR A CA 1
ATOM 2340 C C . THR A 1 287 ? -8.282 -8.184 -7.656 1.00 91.62 287 THR A C 1
ATOM 2342 O O . THR A 1 287 ? -8.166 -8.382 -8.867 1.00 91.62 287 THR A O 1
ATOM 2345 N N . ARG A 1 288 ? -7.234 -8.062 -6.846 1.00 92.88 288 ARG A N 1
ATOM 2346 C CA . ARG A 1 288 ? -5.843 -8.323 -7.210 1.00 92.88 288 ARG A CA 1
ATOM 2347 C C . ARG A 1 288 ? -5.168 -9.100 -6.099 1.00 92.88 288 ARG A C 1
ATOM 2349 O O . ARG A 1 288 ? -5.446 -8.871 -4.929 1.00 92.88 288 ARG A O 1
ATOM 2356 N N . GLU A 1 289 ? -4.210 -9.923 -6.478 1.00 94.75 289 GLU A N 1
ATOM 2357 C CA . GLU A 1 289 ? -3.407 -10.678 -5.531 1.00 94.75 289 GLU A CA 1
ATOM 2358 C C . GLU A 1 289 ? -2.218 -9.846 -5.037 1.00 94.75 289 GLU A C 1
ATOM 2360 O O . GLU A 1 289 ? -1.573 -9.101 -5.787 1.00 94.75 289 GLU A O 1
ATOM 2365 N N . ILE A 1 290 ? -1.921 -9.980 -3.750 1.00 95.12 290 ILE A N 1
ATOM 2366 C CA . ILE A 1 290 ? -0.681 -9.527 -3.135 1.00 95.12 290 ILE A CA 1
ATOM 2367 C C . ILE A 1 290 ? 0.036 -10.720 -2.509 1.00 95.12 290 ILE A C 1
ATOM 2369 O O . ILE A 1 290 ? -0.574 -11.554 -1.846 1.00 95.12 290 ILE A O 1
ATOM 2373 N N . TYR A 1 291 ? 1.350 -10.774 -2.702 1.00 95.88 291 TYR A N 1
ATOM 2374 C CA . TYR A 1 291 ? 2.179 -11.900 -2.291 1.00 95.88 291 TYR A CA 1
ATOM 2375 C C . TYR A 1 291 ? 3.027 -11.520 -1.077 1.00 95.88 291 TYR A C 1
ATOM 2377 O O . TYR A 1 291 ? 3.759 -10.521 -1.086 1.00 95.88 291 TYR A O 1
ATOM 2385 N N . TYR A 1 292 ? 2.946 -12.335 -0.031 1.00 95.88 292 TYR A N 1
ATOM 2386 C CA . TYR A 1 292 ? 3.704 -12.175 1.206 1.00 95.88 292 TYR A CA 1
ATOM 2387 C C . TYR A 1 292 ? 4.685 -13.326 1.394 1.00 95.88 292 TYR A C 1
ATOM 2389 O O . TYR A 1 292 ? 4.293 -14.490 1.362 1.00 95.88 292 TYR A O 1
ATOM 2397 N N . SER A 1 293 ? 5.960 -13.007 1.628 1.00 94.50 293 SER A N 1
ATOM 2398 C CA . SER A 1 293 ? 6.944 -14.004 2.053 1.00 94.50 293 SER A CA 1
ATOM 2399 C C . SER A 1 293 ? 6.545 -14.596 3.405 1.00 94.50 293 SER A C 1
ATOM 2401 O O . SER A 1 293 ? 5.858 -13.954 4.209 1.00 94.50 293 SER A O 1
ATOM 2403 N N . GLN A 1 294 ? 7.014 -15.809 3.689 1.00 92.81 294 GLN A N 1
ATOM 2404 C CA . GLN A 1 294 ? 6.716 -16.471 4.955 1.00 92.81 294 GLN A CA 1
ATOM 2405 C C . GLN A 1 294 ? 7.150 -15.631 6.162 1.00 92.81 294 GLN A C 1
ATOM 2407 O O . GLN A 1 294 ? 6.366 -15.436 7.088 1.00 92.81 294 GLN A O 1
ATOM 2412 N N . ASN A 1 295 ? 8.360 -15.068 6.126 1.00 92.94 295 ASN A N 1
ATOM 2413 C CA . ASN A 1 295 ? 8.860 -14.209 7.198 1.00 92.94 295 ASN A CA 1
ATOM 2414 C C . ASN A 1 295 ? 7.983 -12.959 7.381 1.00 92.94 295 ASN A C 1
ATOM 2416 O O . ASN A 1 295 ? 7.642 -12.590 8.503 1.00 92.94 295 ASN A O 1
ATOM 2420 N N . HIS A 1 296 ? 7.575 -12.317 6.284 1.00 94.38 296 HIS A N 1
ATOM 2421 C CA . HIS A 1 296 ? 6.733 -11.125 6.347 1.00 94.38 296 HIS A CA 1
ATOM 2422 C C . HIS A 1 296 ? 5.344 -11.425 6.919 1.00 94.38 296 HIS A C 1
ATOM 2424 O O . HIS A 1 296 ? 4.877 -10.695 7.795 1.00 94.38 296 HIS A O 1
ATOM 2430 N N . MET A 1 297 ? 4.727 -12.533 6.497 1.00 94.38 297 MET A N 1
ATOM 2431 C CA . MET A 1 297 ? 3.439 -12.968 7.036 1.00 94.38 297 MET A CA 1
ATOM 2432 C C . MET A 1 297 ? 3.525 -13.265 8.535 1.00 94.38 297 MET A C 1
ATOM 2434 O O . MET A 1 297 ? 2.712 -12.769 9.305 1.00 94.38 297 MET A O 1
ATOM 2438 N N . GLN A 1 298 ? 4.559 -13.979 8.987 1.00 92.38 298 GLN A N 1
ATOM 2439 C CA . GLN A 1 298 ? 4.725 -14.300 10.409 1.00 92.38 298 GLN A CA 1
ATOM 2440 C C . GLN A 1 298 ? 4.866 -13.048 11.289 1.00 92.38 298 GLN A C 1
ATOM 2442 O O . GLN A 1 298 ? 4.326 -13.004 12.395 1.00 92.38 298 GLN A O 1
ATOM 2447 N N . LYS A 1 299 ? 5.526 -11.989 10.799 1.00 92.38 299 LYS A N 1
ATOM 2448 C CA . LYS A 1 299 ? 5.594 -10.700 11.513 1.00 92.38 299 LYS A CA 1
ATOM 2449 C C . LYS A 1 299 ? 4.223 -10.026 11.620 1.00 92.38 299 LYS A C 1
ATOM 2451 O O . LYS A 1 299 ? 3.909 -9.448 12.662 1.00 92.38 299 LYS A O 1
ATOM 2456 N N . LEU A 1 300 ? 3.403 -10.117 10.573 1.00 92.19 300 LEU A N 1
ATOM 2457 C CA . LEU A 1 300 ? 2.028 -9.614 10.571 1.00 92.19 300 LEU A CA 1
ATOM 2458 C C . LEU A 1 300 ? 1.128 -10.408 11.528 1.00 92.19 300 LEU A C 1
ATOM 2460 O O . LEU A 1 300 ? 0.437 -9.815 12.354 1.00 92.19 300 LEU A O 1
ATOM 2464 N N . THR A 1 301 ? 1.203 -11.736 11.492 1.00 92.06 301 THR A N 1
ATOM 2465 C CA . THR A 1 301 ? 0.507 -12.639 12.419 1.00 92.06 301 THR A CA 1
ATOM 2466 C C . THR A 1 301 ? 0.936 -12.403 13.872 1.00 92.06 301 THR A C 1
ATOM 2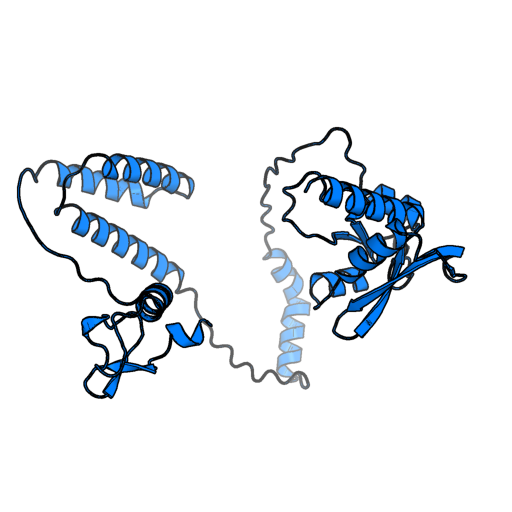468 O O . THR A 1 301 ? 0.101 -12.373 14.776 1.00 92.06 301 THR A O 1
ATOM 2471 N N . GLY A 1 302 ? 2.228 -12.163 14.121 1.00 89.69 302 GLY A N 1
ATOM 2472 C CA . GLY A 1 302 ? 2.741 -11.797 15.443 1.00 89.69 302 GLY A CA 1
ATOM 2473 C C . GLY A 1 302 ? 2.143 -10.489 15.966 1.00 89.69 302 GLY A C 1
ATOM 2474 O O . GLY A 1 302 ? 1.737 -10.415 17.126 1.00 89.69 302 GLY A O 1
ATOM 2475 N N . PHE A 1 303 ? 2.016 -9.476 15.101 1.00 88.94 303 PHE A N 1
ATOM 2476 C CA . PHE A 1 303 ? 1.322 -8.232 15.439 1.00 88.94 303 PHE A CA 1
ATOM 2477 C C . PHE A 1 303 ? -0.166 -8.466 15.741 1.00 88.94 303 PHE A C 1
ATOM 2479 O O . PHE A 1 303 ? -0.673 -7.932 16.728 1.00 88.94 303 PHE A O 1
ATOM 2486 N N . TYR A 1 304 ? -0.847 -9.300 14.948 1.00 88.38 304 TYR A N 1
ATOM 2487 C CA . TYR A 1 304 ? -2.246 -9.663 15.181 1.00 88.38 304 TYR A CA 1
ATOM 2488 C C . TYR A 1 304 ? -2.440 -10.288 16.571 1.00 88.38 304 TYR A C 1
ATOM 2490 O O . TYR A 1 304 ? -3.221 -9.770 17.371 1.00 88.38 304 TYR A O 1
ATOM 2498 N N . ARG A 1 305 ? -1.650 -11.315 16.913 1.00 88.38 305 ARG A N 1
ATOM 2499 C CA . ARG A 1 305 ? -1.688 -11.976 18.232 1.00 88.38 305 ARG A CA 1
ATOM 2500 C C . ARG A 1 305 ? -1.421 -11.001 19.381 1.00 88.38 305 ARG A C 1
ATOM 2502 O O . ARG A 1 305 ? -2.149 -11.001 20.370 1.00 88.38 305 ARG A O 1
ATOM 2509 N N . ALA A 1 306 ? -0.416 -10.134 19.242 1.00 86.06 306 ALA A N 1
ATOM 2510 C CA . ALA A 1 306 ? -0.108 -9.126 20.255 1.00 86.06 306 ALA A CA 1
ATOM 2511 C C . ALA A 1 306 ? -1.265 -8.135 20.463 1.00 86.06 306 ALA A C 1
ATOM 2513 O O . ALA A 1 306 ? -1.507 -7.716 21.590 1.00 86.06 306 ALA A O 1
ATOM 2514 N N . SER A 1 307 ? -1.994 -7.789 19.396 1.00 83.25 307 SER A N 1
ATOM 2515 C CA . SER A 1 307 ? -3.135 -6.873 19.476 1.00 83.25 307 SER A CA 1
ATOM 2516 C C . SER A 1 307 ? -4.352 -7.480 20.184 1.00 83.25 307 SER A C 1
ATOM 2518 O O . SER A 1 307 ? -5.069 -6.755 20.875 1.00 83.25 307 SER A O 1
ATOM 2520 N N . GLN A 1 308 ? -4.553 -8.799 20.077 1.00 80.25 308 GLN A N 1
ATOM 2521 C CA . GLN A 1 308 ? -5.630 -9.507 20.780 1.00 80.25 308 GLN A CA 1
ATOM 2522 C C . GLN A 1 308 ? -5.335 -9.676 22.274 1.00 80.25 308 GLN A C 1
ATOM 2524 O O . GLN A 1 308 ? -6.225 -9.477 23.089 1.00 80.25 308 GLN A O 1
ATOM 2529 N N . ASN A 1 309 ? -4.076 -9.931 22.643 1.00 74.81 309 ASN A N 1
ATOM 2530 C CA . ASN A 1 309 ? -3.658 -10.071 24.047 1.00 74.81 309 ASN A CA 1
ATOM 2531 C C . ASN A 1 309 ? -3.637 -8.747 24.835 1.00 74.81 309 ASN A C 1
ATOM 2533 O O . ASN A 1 309 ? -3.371 -8.750 26.033 1.00 74.81 309 ASN A O 1
ATOM 2537 N N . SER A 1 310 ? -3.844 -7.612 24.162 1.00 59.62 310 SER A N 1
ATOM 2538 C CA . SER A 1 310 ? -3.906 -6.278 24.775 1.00 59.62 310 SER A CA 1
ATOM 2539 C C . SER A 1 310 ? -5.332 -5.766 25.032 1.00 59.62 310 SER A C 1
ATOM 2541 O O . SER A 1 310 ? -5.494 -4.595 25.377 1.00 59.62 310 SER A O 1
ATOM 2543 N N . LYS A 1 311 ? -6.347 -6.618 24.843 1.00 47.16 311 LYS A N 1
ATOM 2544 C CA . LYS A 1 311 ? -7.725 -6.406 25.308 1.00 47.16 311 LYS A CA 1
ATOM 2545 C C . LYS A 1 311 ? -7.955 -7.156 26.612 1.00 47.16 311 LYS A C 1
ATOM 2547 O O . LYS A 1 311 ? -8.716 -6.610 27.436 1.00 47.16 311 LYS A O 1
#

Radius of gyration: 31.67 Å; chains: 1; bounding box: 71×80×73 Å

Secondary structure (DSSP, 8-state):
--HHHHHS--EEBTTS-EE-TTSS-GGGB-TTS-TTSHHHHHHHHHHTPPPP-----------SSHHHHHHHHHHHHTT--TTTHHHHHHHHHHHHTS--SSSHHHHHHHHHHHHHHHHHHTT-S----------TT---HHHHHHHHIIIIISHHHHHHH---------------TT---HHHHHHHHHTTB-TTT--BB--SSSS-B-EEEESS---S-SGGGGSGGGEEEE-HHHHHHHHHS-EE-HHHHHHHHHHHTT----EEEGGGTEEEEEEEEEETTEEEEEEEEHHHHHHHHHHHHHHHTT-

Foldseek 3Di:
DDPVLQPDFDFQFCVGGTDHLQEAALVRHHPVDPSPDPVNVVVSVVSNYDDDDDDDDYYDDDDDPVVVVVVVVVVVVVDDDPVVVVVVVVVVVVVVVDDDDDPCVVVVVVVVVVVVVVVVVVVPPDPDDPPPPPPVPDDDPVNVVVCCCCCPVCVVVVVVVPDDDDDDDDDDDDDDPPQDQLVVVCCVQLVLAFQFPRDWAPPDDDDTDWDKDFQDDPPNPDPCRRPLLGIGTHDPVVRCQVVPWDWDPVQLLVVLVCVLVVNFFWDQDVSRRGTWGWTWIATNNDTTTGTHDPVNSVVNNVVSVVVVVVD